Protein AF-A0A0E0F194-F1 (afdb_monomer_lite)

Structure (mmCIF, N/CA/C/O backbone):
data_AF-A0A0E0F194-F1
#
_entry.id   AF-A0A0E0F194-F1
#
loop_
_atom_site.group_PDB
_atom_site.id
_atom_site.type_symbol
_atom_site.label_atom_id
_atom_site.label_alt_id
_atom_site.label_comp_id
_atom_site.label_asym_id
_atom_site.label_entity_id
_atom_site.label_seq_id
_atom_site.pdbx_PDB_ins_code
_atom_site.Cartn_x
_atom_site.Cartn_y
_atom_site.Cartn_z
_atom_site.occupancy
_atom_site.B_iso_or_equiv
_atom_site.auth_seq_id
_atom_site.auth_comp_id
_atom_site.auth_asym_id
_atom_site.auth_atom_id
_atom_site.pdbx_PDB_model_num
ATOM 1 N N . MET A 1 1 ? -13.098 -18.589 45.499 1.00 61.53 1 MET A N 1
ATOM 2 C CA . MET A 1 1 ? -11.800 -19.058 44.956 1.00 61.53 1 MET A CA 1
ATOM 3 C C . MET A 1 1 ? -11.990 -19.836 43.653 1.00 61.53 1 MET A C 1
ATOM 5 O O . MET A 1 1 ? -11.411 -19.415 42.661 1.00 61.53 1 MET A O 1
ATOM 9 N N . ALA A 1 2 ? -12.834 -20.879 43.611 1.00 67.12 2 ALA A N 1
ATOM 10 C CA . ALA A 1 2 ? -13.135 -21.634 42.381 1.00 67.12 2 ALA A CA 1
ATOM 11 C C . ALA A 1 2 ? -13.738 -20.762 41.254 1.00 67.12 2 ALA A C 1
ATOM 13 O O . ALA A 1 2 ? -13.189 -20.731 40.157 1.00 67.12 2 ALA A O 1
ATOM 14 N N . ASP A 1 3 ? -14.750 -19.942 41.561 1.00 75.50 3 ASP A N 1
ATOM 15 C CA . ASP A 1 3 ? -15.405 -19.055 40.577 1.00 75.50 3 ASP A CA 1
ATOM 16 C C . ASP A 1 3 ? -14.456 -18.015 39.955 1.00 75.50 3 ASP A C 1
ATOM 18 O O . ASP A 1 3 ? -14.604 -17.611 38.804 1.00 75.50 3 ASP A O 1
ATOM 22 N N . GLN A 1 4 ? -13.435 -17.591 40.706 1.00 79.81 4 GLN A N 1
ATOM 23 C CA . GLN A 1 4 ? -12.452 -16.610 40.245 1.00 79.81 4 GLN A CA 1
ATOM 24 C C . GLN A 1 4 ? -11.414 -17.252 39.312 1.00 79.81 4 GLN A C 1
ATOM 26 O O . GLN A 1 4 ? -11.011 -16.641 38.323 1.00 79.81 4 GLN A O 1
ATOM 31 N N . GLN A 1 5 ? -11.016 -18.501 39.581 1.00 83.88 5 GLN A N 1
ATOM 32 C CA . GLN A 1 5 ? -10.182 -19.288 38.667 1.00 83.88 5 GLN A CA 1
ATOM 33 C C . GLN A 1 5 ? -10.928 -19.641 37.379 1.00 83.88 5 GLN A C 1
ATOM 35 O O . GLN A 1 5 ? -10.342 -19.577 36.297 1.00 83.88 5 GLN A O 1
ATOM 40 N N . GLU A 1 6 ? -12.219 -19.958 37.472 1.00 88.19 6 GLU A N 1
ATOM 41 C CA . GLU A 1 6 ? -13.048 -20.245 36.304 1.00 88.19 6 GLU A CA 1
ATOM 42 C C . GLU A 1 6 ? -13.244 -19.001 35.427 1.00 88.19 6 GLU A C 1
ATOM 44 O O . GLU A 1 6 ? -13.008 -19.060 34.217 1.00 88.19 6 GLU A O 1
ATOM 49 N N . ALA A 1 7 ? -13.546 -17.844 36.027 1.00 85.44 7 ALA A N 1
ATOM 50 C CA . ALA A 1 7 ? -13.644 -16.573 35.309 1.00 85.44 7 ALA A CA 1
ATOM 51 C C . ALA A 1 7 ? -12.332 -16.198 34.593 1.00 85.44 7 ALA A C 1
ATOM 53 O O . ALA A 1 7 ? -12.352 -15.792 33.428 1.00 85.44 7 ALA A O 1
ATOM 54 N N . LEU A 1 8 ? -11.179 -16.392 35.244 1.00 86.75 8 LEU A N 1
ATOM 55 C CA . LEU A 1 8 ? -9.863 -16.168 34.633 1.00 86.75 8 LEU A CA 1
ATOM 56 C C . LEU A 1 8 ? -9.595 -17.133 33.468 1.00 86.75 8 LEU A C 1
ATOM 58 O O . LEU A 1 8 ? -9.092 -16.719 32.421 1.00 86.75 8 LEU A O 1
ATOM 62 N N . ALA A 1 9 ? -9.966 -18.407 33.610 1.00 86.25 9 ALA A N 1
ATOM 63 C CA . ALA A 1 9 ? -9.820 -19.400 32.549 1.00 86.25 9 ALA A CA 1
ATOM 64 C C . ALA A 1 9 ? -10.726 -19.108 31.340 1.00 86.25 9 ALA A C 1
ATOM 66 O O . ALA A 1 9 ? -10.334 -19.352 30.196 1.00 86.25 9 ALA A O 1
ATOM 67 N N . VAL A 1 10 ? -11.933 -18.582 31.566 1.00 87.25 10 VAL A N 1
ATOM 68 C CA . VAL A 1 10 ? -12.836 -18.129 30.496 1.00 87.25 10 VAL A CA 1
ATOM 69 C C . VAL A 1 10 ? -12.264 -16.894 29.800 1.00 87.25 10 VAL A C 1
ATOM 71 O O . VAL A 1 10 ? -12.149 -16.888 28.575 1.00 87.25 10 VAL A O 1
ATOM 74 N N . ALA A 1 11 ? -11.823 -15.886 30.557 1.00 83.81 11 ALA A N 1
ATOM 75 C CA . ALA A 1 11 ? -11.225 -14.672 30.002 1.00 83.81 11 ALA A CA 1
ATOM 76 C C . ALA A 1 11 ? -9.993 -14.977 29.134 1.00 83.81 11 ALA A C 1
ATOM 78 O O . ALA A 1 11 ? -9.854 -14.429 28.036 1.00 83.81 11 ALA A O 1
ATOM 79 N N . ARG A 1 12 ? -9.139 -15.906 29.584 1.00 84.38 12 ARG A N 1
ATOM 80 C CA . ARG A 1 12 ? -7.973 -16.372 28.825 1.00 84.38 12 ARG A CA 1
ATOM 81 C C . ARG A 1 12 ? -8.373 -17.056 27.517 1.00 84.38 12 ARG A C 1
ATOM 83 O O . ARG A 1 12 ? -7.872 -16.671 26.464 1.00 84.38 12 ARG A O 1
ATOM 90 N N . ARG A 1 13 ? -9.334 -17.988 27.552 1.00 85.56 13 ARG A N 1
ATOM 91 C CA . ARG A 1 13 ? -9.851 -18.657 26.341 1.00 85.56 13 ARG A CA 1
ATOM 92 C C . ARG A 1 13 ? -10.439 -17.662 25.337 1.00 85.56 13 ARG A C 1
ATOM 94 O O . ARG A 1 13 ? -10.179 -17.762 24.140 1.00 85.56 13 ARG A O 1
ATOM 101 N N . MET A 1 14 ? -11.181 -16.662 25.813 1.00 83.75 14 MET A N 1
ATOM 102 C CA . MET A 1 14 ? -11.725 -15.603 24.955 1.00 83.75 14 MET A CA 1
ATOM 103 C C . MET A 1 14 ? -10.630 -14.708 24.358 1.00 83.75 14 MET A C 1
ATOM 105 O O . MET A 1 14 ? -10.751 -14.259 23.217 1.00 83.75 14 MET A O 1
ATOM 109 N N . ALA A 1 15 ? -9.563 -14.414 25.106 1.00 80.62 15 ALA A N 1
ATOM 110 C CA . ALA A 1 15 ? -8.413 -13.673 24.589 1.00 80.62 15 ALA A CA 1
ATOM 111 C C . ALA A 1 15 ? -7.685 -14.463 23.487 1.00 80.62 15 ALA A C 1
ATOM 113 O O . ALA A 1 15 ? -7.488 -13.934 22.395 1.00 80.62 15 ALA A O 1
ATOM 114 N N . GLU A 1 16 ? -7.395 -15.743 23.722 1.00 81.88 16 GLU A N 1
ATOM 115 C CA . GLU A 1 16 ? -6.753 -16.637 22.747 1.00 81.88 16 GLU A CA 1
ATOM 116 C C . GLU A 1 16 ? -7.591 -16.777 21.463 1.00 81.88 16 GLU A C 1
ATOM 118 O O . GLU A 1 16 ? -7.069 -16.680 20.348 1.00 81.88 16 GLU A O 1
ATOM 123 N N . GLN A 1 17 ? -8.915 -16.919 21.591 1.00 83.44 17 GLN A N 1
ATOM 124 C CA . GLN A 1 17 ? -9.819 -16.980 20.441 1.00 83.44 17 GLN A CA 1
ATOM 125 C C . GLN A 1 17 ? -9.819 -15.676 19.626 1.00 83.44 17 GLN A C 1
ATOM 127 O O . GLN A 1 17 ? -9.836 -15.725 18.392 1.00 83.44 17 GLN A O 1
ATOM 132 N N . ARG A 1 18 ? -9.761 -14.511 20.288 1.00 78.94 18 ARG A N 1
ATOM 133 C CA . ARG A 1 18 ? -9.656 -13.206 19.614 1.00 78.94 18 ARG A CA 1
ATOM 134 C C . ARG A 1 18 ? -8.349 -13.080 18.838 1.00 78.94 18 ARG A C 1
ATOM 136 O O . ARG A 1 18 ? -8.389 -12.720 17.662 1.00 78.94 18 ARG A O 1
ATOM 143 N N . VAL A 1 19 ? -7.217 -13.431 19.450 1.00 79.62 19 VAL A N 1
ATOM 144 C CA . VAL A 1 19 ? -5.900 -13.423 18.786 1.00 79.62 19 VAL A CA 1
ATOM 145 C C . VAL A 1 19 ? -5.915 -14.321 17.548 1.00 79.62 19 VAL A C 1
ATOM 147 O O . VAL A 1 19 ? -5.529 -13.889 16.462 1.00 79.62 19 VAL A O 1
ATOM 150 N N . ARG A 1 20 ? -6.458 -15.540 17.665 1.00 82.06 20 ARG A N 1
ATOM 151 C CA . ARG A 1 20 ? -6.560 -16.485 16.544 1.00 82.06 20 ARG A CA 1
ATOM 152 C C . ARG A 1 20 ? -7.398 -15.938 15.385 1.00 82.06 20 ARG A C 1
ATOM 154 O O . ARG A 1 20 ? -7.002 -16.072 14.227 1.00 82.06 20 ARG A O 1
ATOM 161 N N . LEU A 1 21 ? -8.532 -15.302 15.684 1.00 81.31 21 LEU A N 1
ATOM 162 C CA . LEU A 1 21 ? -9.389 -14.687 14.670 1.00 81.31 21 LEU A CA 1
ATOM 163 C C . LEU A 1 21 ? -8.694 -13.504 13.979 1.00 81.31 21 LEU A C 1
ATOM 165 O O . LEU A 1 21 ? -8.770 -13.379 12.755 1.00 81.31 21 LEU A O 1
ATOM 169 N N . HIS A 1 22 ? -8.000 -12.653 14.740 1.00 79.38 22 HIS A N 1
ATOM 170 C CA . HIS A 1 22 ? -7.220 -11.548 14.181 1.00 79.38 22 HIS A CA 1
ATOM 171 C C . HIS A 1 22 ? -6.116 -12.052 13.257 1.00 79.38 22 HIS A C 1
ATOM 173 O O . HIS A 1 22 ? -6.000 -11.561 12.137 1.00 79.38 22 HIS A O 1
ATOM 179 N N . LEU A 1 23 ? -5.369 -13.073 13.677 1.00 83.25 23 LEU A N 1
ATOM 180 C CA . LEU A 1 23 ? -4.328 -13.684 12.860 1.00 83.25 23 LEU A CA 1
ATOM 181 C C . LEU A 1 23 ? -4.891 -14.233 11.541 1.00 83.25 23 LEU A C 1
ATOM 183 O O . LEU A 1 23 ? -4.380 -13.907 10.470 1.00 83.25 23 LEU A O 1
ATOM 187 N N . GLN A 1 24 ? -5.986 -14.997 11.598 1.00 84.25 24 GLN A N 1
ATOM 188 C CA . GLN A 1 24 ? -6.631 -15.547 10.403 1.00 84.25 24 GLN A CA 1
ATOM 189 C C . GLN A 1 24 ? -7.058 -14.444 9.422 1.00 84.25 24 GLN A C 1
ATOM 191 O O . GLN A 1 24 ? -6.866 -14.577 8.211 1.00 84.25 24 GLN A O 1
ATOM 196 N N . ARG A 1 25 ? -7.617 -13.341 9.932 1.00 82.81 25 ARG A N 1
ATOM 197 C CA . ARG A 1 25 ? -8.032 -12.194 9.112 1.00 82.81 25 ARG A CA 1
ATOM 198 C C . ARG A 1 25 ? -6.839 -11.464 8.500 1.00 82.81 25 ARG A C 1
ATOM 200 O O . ARG A 1 25 ? -6.867 -11.193 7.301 1.00 82.81 25 ARG A O 1
ATOM 207 N N . SER A 1 26 ? -5.787 -11.207 9.278 1.00 83.56 26 SER A N 1
ATOM 208 C CA . SER A 1 26 ? -4.550 -10.576 8.798 1.00 83.56 26 SER A CA 1
ATOM 209 C C . SER A 1 26 ? -3.903 -11.395 7.682 1.00 83.56 26 SER A C 1
ATOM 211 O O . SER A 1 26 ? -3.639 -10.865 6.605 1.00 83.56 26 SER A O 1
ATOM 213 N N . MET A 1 27 ? -3.744 -12.706 7.886 1.00 85.56 27 MET A N 1
ATOM 214 C CA . MET A 1 27 ? -3.208 -13.612 6.866 1.00 85.56 27 MET A CA 1
ATOM 215 C C . MET A 1 27 ? -4.104 -13.668 5.623 1.00 85.56 27 MET A C 1
ATOM 217 O O . MET A 1 27 ? -3.610 -13.656 4.495 1.00 85.56 27 MET A O 1
ATOM 221 N N . GLY A 1 28 ? -5.427 -13.696 5.808 1.00 87.50 28 GLY A N 1
ATOM 222 C CA . GLY A 1 28 ? -6.390 -13.656 4.708 1.00 87.50 28 GLY A CA 1
ATOM 223 C C . GLY A 1 28 ? -6.273 -12.381 3.867 1.00 87.50 28 GLY A C 1
ATOM 224 O O . GLY A 1 28 ? -6.270 -12.458 2.638 1.00 87.50 28 GLY A O 1
ATOM 225 N N . LEU A 1 29 ? -6.126 -11.221 4.513 1.00 88.25 29 LEU A N 1
ATOM 226 C CA . LEU A 1 29 ? -5.894 -9.939 3.845 1.00 88.25 29 LEU A CA 1
ATOM 227 C C . LEU A 1 29 ? -4.570 -9.945 3.072 1.00 88.25 29 LEU A C 1
ATOM 229 O O . LEU A 1 29 ? -4.557 -9.607 1.888 1.00 88.25 29 LEU A O 1
ATOM 233 N N . MET A 1 30 ? -3.480 -10.373 3.711 1.00 89.06 30 MET A N 1
ATOM 234 C CA . MET A 1 30 ? -2.157 -10.473 3.085 1.00 89.06 30 MET A CA 1
ATOM 235 C C . MET A 1 30 ? -2.192 -11.374 1.843 1.00 89.06 30 MET A C 1
ATOM 237 O O . MET A 1 30 ? -1.722 -10.979 0.778 1.00 89.06 30 MET A O 1
ATOM 241 N N . LYS A 1 31 ? -2.849 -12.539 1.927 1.00 87.94 31 LYS A N 1
ATOM 242 C CA . LYS A 1 31 ? -3.010 -13.462 0.793 1.00 87.94 31 LYS A CA 1
ATOM 243 C C . LYS A 1 31 ? -3.812 -12.848 -0.356 1.00 87.94 31 LYS A C 1
ATOM 245 O O . LYS A 1 31 ? -3.413 -12.981 -1.510 1.00 87.94 31 LYS A O 1
ATOM 250 N N . LYS A 1 32 ? -4.925 -12.162 -0.066 1.00 90.25 32 LYS A N 1
ATOM 251 C CA . LYS A 1 32 ? -5.726 -11.464 -1.091 1.00 90.25 32 LYS A CA 1
ATOM 252 C C . LYS A 1 32 ? -4.912 -10.377 -1.793 1.00 90.25 32 LYS A C 1
ATOM 254 O O . LYS A 1 32 ? -4.957 -10.273 -3.015 1.00 90.25 32 LYS A O 1
ATOM 259 N N . ARG A 1 33 ? -4.139 -9.600 -1.030 1.00 90.75 33 ARG A N 1
ATOM 260 C CA . ARG A 1 33 ? -3.251 -8.563 -1.572 1.00 90.75 33 ARG A CA 1
ATOM 261 C C . ARG A 1 33 ? -2.123 -9.147 -2.420 1.00 90.75 33 ARG A C 1
ATOM 263 O O . ARG A 1 33 ? -1.809 -8.578 -3.460 1.00 90.75 33 ARG A O 1
ATOM 270 N N . GLN A 1 34 ? -1.561 -10.293 -2.038 1.00 88.06 34 GLN A N 1
ATOM 271 C CA . GLN A 1 34 ? -0.583 -10.991 -2.876 1.00 88.06 34 GLN A CA 1
ATOM 272 C C . GLN A 1 34 ? -1.215 -11.504 -4.177 1.00 88.06 34 GLN A C 1
ATOM 274 O O . GLN A 1 34 ? -0.640 -11.317 -5.245 1.00 88.06 34 GLN A O 1
ATOM 279 N N . GLY A 1 35 ? -2.423 -12.076 -4.112 1.00 86.94 35 GLY A N 1
ATOM 280 C CA . GLY A 1 35 ? -3.187 -12.472 -5.302 1.00 86.94 35 GLY A CA 1
ATOM 281 C C . GLY A 1 35 ? -3.413 -11.302 -6.262 1.00 86.94 35 GLY A C 1
ATOM 282 O O . GLY A 1 35 ? -3.113 -11.411 -7.445 1.00 86.94 35 GLY A O 1
ATOM 283 N N . ARG A 1 36 ? -3.798 -10.133 -5.731 1.00 89.94 36 ARG A N 1
ATOM 284 C CA . ARG A 1 36 ? -3.931 -8.904 -6.524 1.00 89.94 36 ARG A CA 1
ATOM 285 C C . ARG A 1 36 ? -2.639 -8.534 -7.257 1.00 89.94 36 ARG A C 1
ATOM 287 O O . ARG A 1 36 ? -2.722 -8.081 -8.392 1.00 89.94 36 ARG A O 1
ATOM 294 N N . MET A 1 37 ? -1.466 -8.718 -6.644 1.00 89.81 37 MET A N 1
ATOM 295 C CA . MET A 1 37 ? -0.189 -8.433 -7.315 1.00 89.81 37 MET A CA 1
ATOM 296 C C . MET A 1 37 ? 0.066 -9.352 -8.499 1.00 89.81 37 MET A C 1
ATOM 298 O O . MET A 1 37 ? 0.560 -8.886 -9.522 1.00 89.81 37 MET A O 1
ATOM 302 N N . LEU A 1 38 ? -0.304 -10.625 -8.380 1.00 87.44 38 LEU A N 1
ATOM 303 C CA . LEU A 1 38 ? -0.226 -11.572 -9.488 1.00 87.44 38 LEU A CA 1
ATOM 304 C C . LEU A 1 38 ? -1.196 -11.190 -10.615 1.00 87.44 38 LEU A C 1
ATOM 306 O O . LEU A 1 38 ? -0.819 -11.273 -11.779 1.00 87.44 38 LEU A O 1
ATOM 310 N N . ASP A 1 39 ? -2.390 -10.690 -10.282 1.00 88.75 39 ASP A N 1
ATOM 311 C CA . ASP A 1 39 ? -3.393 -10.274 -11.273 1.00 88.75 39 ASP A CA 1
ATOM 312 C C . ASP A 1 39 ? -2.980 -9.034 -12.085 1.00 88.75 39 ASP A C 1
ATOM 314 O O . ASP A 1 39 ? -3.375 -8.891 -13.243 1.00 88.75 39 ASP A O 1
ATOM 318 N N . ILE A 1 40 ? -2.240 -8.102 -11.473 1.00 87.88 40 ILE A N 1
ATOM 319 C CA . ILE A 1 40 ? -1.880 -6.817 -12.101 1.00 87.88 40 ILE A CA 1
ATOM 320 C C . ILE A 1 40 ? -0.456 -6.778 -12.654 1.00 87.88 40 ILE A C 1
ATOM 322 O O . ILE A 1 40 ? -0.130 -5.862 -13.413 1.00 87.88 40 ILE A O 1
ATOM 326 N N . CYS A 1 41 ? 0.416 -7.704 -12.245 1.00 87.06 41 CYS A N 1
ATOM 327 C CA . CYS A 1 41 ? 1.789 -7.714 -12.729 1.00 87.06 41 CYS A CA 1
ATOM 328 C C . CYS A 1 41 ? 1.817 -8.002 -14.235 1.00 87.06 41 CYS A C 1
ATOM 330 O O . CYS A 1 41 ? 1.046 -8.798 -14.767 1.00 87.06 41 CYS A O 1
ATOM 332 N N . SER A 1 42 ? 2.720 -7.323 -14.939 1.00 83.12 42 SER A N 1
ATOM 333 C CA . SER A 1 42 ? 2.940 -7.575 -16.370 1.00 83.12 42 SER A CA 1
ATOM 334 C C . SER A 1 42 ? 3.983 -8.663 -16.615 1.00 83.12 42 SER A C 1
ATOM 336 O O . SER A 1 42 ? 4.049 -9.219 -17.708 1.00 83.12 42 SER A O 1
ATOM 338 N N . THR A 1 43 ? 4.815 -8.939 -15.611 1.00 87.06 43 THR A N 1
ATOM 339 C CA . THR A 1 43 ? 5.877 -9.935 -15.664 1.00 87.06 43 THR A CA 1
ATOM 340 C C . THR A 1 43 ? 6.245 -10.402 -14.259 1.00 87.06 43 THR A C 1
ATOM 342 O O . THR A 1 43 ? 5.913 -9.758 -13.255 1.00 87.06 43 THR A O 1
ATOM 345 N N . THR A 1 44 ? 6.997 -11.494 -14.213 1.00 87.44 44 THR A N 1
ATOM 346 C CA . THR A 1 44 ? 7.617 -12.045 -13.012 1.00 87.44 44 THR A CA 1
ATOM 347 C C . THR A 1 44 ? 9.109 -12.250 -13.246 1.00 87.44 44 THR A C 1
ATOM 349 O O . THR A 1 44 ? 9.511 -12.593 -14.356 1.00 87.44 44 THR A O 1
ATOM 352 N N . VAL A 1 45 ? 9.922 -12.123 -12.201 1.00 85.00 45 VAL A N 1
ATOM 353 C CA . VAL A 1 45 ? 11.342 -12.512 -12.214 1.00 85.00 45 VAL A CA 1
ATOM 354 C C . VAL A 1 45 ? 11.558 -13.505 -11.081 1.00 85.00 45 VAL A C 1
ATOM 356 O O . VAL A 1 45 ? 11.146 -13.236 -9.955 1.00 85.00 45 VAL A O 1
ATOM 359 N N . ASP A 1 46 ? 12.122 -14.674 -11.388 1.00 81.00 46 ASP A N 1
ATOM 360 C CA . ASP A 1 46 ? 12.249 -15.810 -10.458 1.00 81.00 46 ASP A CA 1
ATOM 361 C C . ASP A 1 46 ? 10.931 -16.166 -9.741 1.00 81.00 46 ASP A C 1
ATOM 363 O O . ASP A 1 46 ? 10.902 -16.471 -8.551 1.00 81.00 46 ASP A O 1
ATOM 367 N N . GLY A 1 47 ? 9.803 -16.063 -10.452 1.00 81.31 47 GLY A N 1
ATOM 368 C CA . GLY A 1 47 ? 8.468 -16.311 -9.897 1.00 81.31 47 GLY A CA 1
ATOM 369 C C . GLY A 1 47 ? 7.907 -15.194 -9.005 1.00 81.31 47 GLY A C 1
ATOM 370 O O . GLY A 1 47 ? 6.750 -15.283 -8.597 1.00 81.31 47 GLY A O 1
ATOM 371 N N . MET A 1 48 ? 8.659 -14.121 -8.736 1.00 87.56 48 MET A N 1
ATOM 372 C CA . MET A 1 48 ? 8.153 -12.953 -8.007 1.00 87.56 48 MET A CA 1
ATOM 373 C C . MET A 1 48 ? 7.498 -11.949 -8.963 1.00 87.56 48 MET A C 1
ATOM 375 O O . MET A 1 48 ? 8.114 -11.583 -9.970 1.00 87.56 48 MET A O 1
ATOM 379 N N . PRO A 1 49 ? 6.287 -11.447 -8.662 1.00 92.44 49 PRO A N 1
ATOM 380 C CA . PRO A 1 49 ? 5.650 -10.404 -9.456 1.00 92.44 49 PRO A CA 1
ATOM 381 C C . PRO A 1 49 ? 6.439 -9.095 -9.400 1.00 92.44 49 PRO A C 1
ATOM 383 O O . PRO A 1 49 ? 6.921 -8.679 -8.345 1.00 92.44 49 PRO A O 1
ATOM 386 N N . VAL A 1 50 ? 6.518 -8.414 -10.542 1.00 93.81 50 VAL A N 1
ATOM 387 C CA . VAL A 1 50 ? 7.039 -7.046 -10.634 1.00 93.81 50 VAL A CA 1
ATOM 388 C C . VAL A 1 50 ? 5.871 -6.058 -10.603 1.00 93.81 50 VAL A C 1
ATOM 390 O O . VAL A 1 50 ? 4.853 -6.287 -11.262 1.00 93.81 50 VAL A O 1
ATOM 393 N N . THR A 1 51 ? 5.997 -4.950 -9.862 1.00 95.56 51 THR A N 1
ATOM 394 C CA . THR A 1 51 ? 4.955 -3.911 -9.839 1.00 95.56 51 THR A CA 1
ATOM 395 C C . THR A 1 51 ? 4.665 -3.346 -11.239 1.00 95.56 51 THR A C 1
ATOM 397 O O . THR A 1 51 ? 5.520 -3.388 -12.126 1.00 95.56 51 THR A O 1
ATOM 400 N N . PRO A 1 52 ? 3.461 -2.803 -11.488 1.00 92.69 52 PRO A N 1
ATOM 401 C CA . PRO A 1 52 ? 3.184 -2.084 -12.725 1.00 92.69 52 PRO A CA 1
ATOM 402 C C . PRO A 1 52 ? 4.118 -0.873 -12.929 1.00 92.69 52 PRO A C 1
ATOM 404 O O . PRO A 1 52 ? 4.482 -0.201 -11.959 1.00 92.69 52 PRO A O 1
ATOM 407 N N . PRO A 1 53 ? 4.489 -0.550 -14.181 1.00 90.19 53 PRO A N 1
ATOM 408 C CA . PRO A 1 53 ? 5.278 0.637 -14.489 1.00 90.19 53 PRO A CA 1
ATOM 409 C C . PRO A 1 53 ? 4.461 1.929 -14.342 1.00 90.19 53 PRO A C 1
ATOM 411 O O . PRO A 1 53 ? 3.256 1.949 -14.575 1.00 90.19 53 PRO A O 1
ATOM 414 N N . ASP A 1 54 ? 5.144 3.035 -14.048 1.00 87.81 54 ASP A N 1
ATOM 415 C CA . ASP A 1 54 ? 4.588 4.389 -14.167 1.00 87.81 54 ASP A CA 1
ATOM 416 C C . ASP A 1 54 ? 4.546 4.813 -15.646 1.00 87.81 54 ASP A C 1
ATOM 418 O O . ASP A 1 54 ? 5.578 5.034 -16.292 1.00 87.81 54 ASP A O 1
ATOM 422 N N . LEU A 1 55 ? 3.337 4.893 -16.200 1.00 83.06 55 LEU A N 1
ATOM 423 C CA . LEU A 1 55 ? 3.074 5.165 -17.609 1.00 83.06 55 LEU A CA 1
ATOM 424 C C . LEU A 1 55 ? 3.144 6.669 -17.893 1.00 83.06 55 LEU A C 1
ATOM 426 O O . LEU A 1 55 ? 2.128 7.340 -18.047 1.00 83.06 55 LEU A O 1
ATOM 430 N N . LYS A 1 56 ? 4.357 7.209 -18.028 1.00 72.75 56 LYS A N 1
ATOM 431 C CA . LYS A 1 56 ? 4.603 8.608 -18.436 1.00 72.75 56 LYS A CA 1
ATOM 432 C C . LYS A 1 56 ? 4.324 8.851 -19.931 1.00 72.75 56 LYS A C 1
ATOM 434 O O . LYS A 1 56 ? 5.167 9.371 -20.660 1.00 72.75 56 LYS A O 1
ATOM 439 N N . LEU A 1 57 ? 3.170 8.412 -20.426 1.00 58.50 57 LEU A N 1
ATOM 440 C CA . LEU A 1 57 ? 2.806 8.495 -21.839 1.00 58.50 57 LEU A CA 1
ATOM 441 C C . LEU A 1 57 ? 2.629 9.964 -22.257 1.00 58.50 57 LEU A C 1
ATOM 443 O O . LEU A 1 57 ? 1.631 10.587 -21.914 1.00 58.50 57 LEU A O 1
ATOM 447 N N . ALA A 1 58 ? 3.593 10.488 -23.023 1.00 54.44 58 ALA A N 1
ATOM 448 C CA . ALA A 1 58 ? 3.545 11.791 -23.699 1.00 54.44 58 ALA A CA 1
ATOM 449 C C . ALA A 1 58 ? 3.129 12.976 -22.802 1.00 54.44 58 ALA A C 1
ATOM 451 O O . ALA A 1 58 ? 2.337 13.823 -23.211 1.00 54.44 58 ALA A O 1
ATOM 452 N N . ILE A 1 59 ? 3.656 13.024 -21.578 1.00 63.03 59 ILE A N 1
ATOM 453 C CA . ILE A 1 59 ? 3.496 14.183 -20.697 1.00 63.03 59 ILE A CA 1
ATOM 454 C C . ILE A 1 59 ? 4.563 15.214 -21.092 1.00 63.03 59 ILE A C 1
ATOM 456 O O . ILE A 1 59 ? 5.740 14.841 -21.156 1.00 63.03 59 ILE A O 1
ATOM 460 N N . PRO A 1 60 ? 4.191 16.472 -21.393 1.00 60.16 60 PRO A N 1
ATOM 461 C CA . PRO A 1 60 ? 5.156 17.532 -21.666 1.00 60.16 60 PRO A CA 1
ATOM 462 C C . PRO A 1 60 ? 6.178 17.681 -20.530 1.00 60.16 60 PRO A C 1
ATOM 464 O O . PRO A 1 60 ? 5.860 17.482 -19.357 1.00 60.16 60 PRO A O 1
ATOM 467 N N . ALA A 1 61 ? 7.420 18.035 -20.869 1.00 58.09 61 ALA A N 1
ATOM 468 C CA . ALA A 1 61 ? 8.454 18.280 -19.868 1.00 58.09 61 ALA A CA 1
ATOM 469 C C . ALA A 1 61 ? 8.015 19.405 -18.911 1.00 58.09 61 ALA A C 1
ATOM 471 O O . ALA A 1 61 ? 7.630 20.480 -19.360 1.00 58.09 61 ALA A O 1
ATOM 472 N N . GLY A 1 62 ? 8.075 19.153 -17.600 1.00 59.56 62 GLY A N 1
ATOM 473 C CA . GLY A 1 62 ? 7.635 20.098 -16.565 1.00 59.56 62 GLY A CA 1
ATOM 474 C C . GLY A 1 62 ? 6.195 19.900 -16.081 1.00 59.56 62 GLY A C 1
ATOM 475 O O . GLY A 1 62 ? 5.802 20.527 -15.101 1.00 59.56 62 GLY A O 1
ATOM 476 N N . GLU A 1 63 ? 5.427 18.998 -16.696 1.00 71.75 63 GLU A N 1
ATOM 477 C CA . GLU A 1 63 ? 4.110 18.602 -16.200 1.00 71.75 63 GLU A CA 1
ATOM 478 C C . GLU A 1 63 ? 4.169 17.247 -15.491 1.00 71.75 63 GLU A C 1
ATOM 480 O O . GLU A 1 63 ? 4.867 16.321 -15.904 1.00 71.75 63 GLU A O 1
ATOM 485 N N . PHE A 1 64 ? 3.384 17.101 -14.425 1.00 67.56 64 PHE A N 1
ATOM 486 C CA . PHE A 1 64 ? 3.248 15.823 -13.728 1.00 67.56 64 PHE A CA 1
ATOM 487 C C . PHE A 1 64 ? 2.229 14.895 -14.412 1.00 67.56 64 PHE A C 1
ATOM 489 O O . PHE A 1 64 ? 2.189 13.704 -14.123 1.00 67.56 64 PHE A O 1
ATOM 496 N N . GLY A 1 65 ? 1.406 15.386 -15.345 1.00 76.69 65 GLY A N 1
ATOM 497 C CA . GLY A 1 65 ? 0.264 14.629 -15.865 1.00 76.69 65 GLY A CA 1
ATOM 498 C C . GLY A 1 65 ? -0.729 14.236 -14.760 1.00 76.69 65 GLY A C 1
ATOM 499 O O . GLY A 1 65 ? -0.535 14.524 -13.578 1.00 76.69 65 GLY A O 1
ATOM 500 N N . ARG A 1 66 ? -1.834 13.587 -15.132 1.00 85.31 66 ARG A N 1
ATOM 501 C CA . ARG A 1 66 ? -2.830 13.143 -14.147 1.00 85.31 66 ARG A CA 1
ATOM 502 C C . ARG A 1 66 ? -2.449 11.769 -13.587 1.00 85.31 66 ARG A C 1
ATOM 504 O O . ARG A 1 66 ? -2.085 10.899 -14.384 1.00 85.31 66 ARG A O 1
ATOM 511 N N . PRO A 1 67 ? -2.550 11.529 -12.266 1.00 88.69 67 PRO A N 1
ATOM 512 C CA . PRO A 1 67 ? -2.163 10.246 -11.675 1.00 88.69 67 PRO A CA 1
ATOM 513 C C . PRO A 1 67 ? -2.888 9.051 -12.295 1.00 88.69 67 PRO A C 1
ATOM 515 O O . PRO A 1 67 ? -2.255 8.037 -12.574 1.00 88.69 67 PRO A O 1
ATOM 518 N N . GLU A 1 68 ? -4.181 9.181 -12.605 1.00 89.62 68 GLU A N 1
ATOM 519 C CA . GLU A 1 68 ? -4.972 8.101 -13.209 1.00 89.62 68 GLU A CA 1
ATOM 520 C C . GLU A 1 68 ? -4.602 7.760 -14.660 1.00 89.62 68 GLU A C 1
ATOM 522 O O . GLU A 1 68 ? -4.974 6.696 -15.150 1.00 89.62 68 GLU A O 1
ATOM 527 N N . ASP A 1 69 ? -3.880 8.642 -15.358 1.00 85.69 69 ASP A N 1
ATOM 528 C CA . ASP A 1 69 ? -3.391 8.362 -16.713 1.00 85.69 69 ASP A CA 1
ATOM 529 C C . ASP A 1 69 ? -2.068 7.568 -16.686 1.00 85.69 69 ASP A C 1
ATOM 531 O O . ASP A 1 69 ? -1.664 6.991 -17.697 1.00 85.69 69 ASP A O 1
ATOM 535 N N . ARG A 1 70 ? -1.392 7.550 -15.531 1.00 86.56 70 ARG A N 1
ATOM 536 C CA . ARG A 1 70 ? -0.024 7.048 -15.352 1.00 86.56 70 ARG A CA 1
ATOM 537 C C . ARG A 1 70 ? 0.063 5.807 -14.471 1.00 86.56 70 ARG A C 1
ATOM 539 O O . ARG A 1 70 ? 0.980 5.004 -14.618 1.00 86.56 70 ARG A O 1
ATOM 546 N N . GLN A 1 71 ? -0.840 5.701 -13.504 1.00 90.06 71 GLN A N 1
ATOM 547 C CA . GLN A 1 71 ? -0.734 4.793 -12.370 1.00 90.06 71 GLN A CA 1
ATOM 548 C C . GLN A 1 71 ? -2.072 4.109 -12.130 1.00 90.06 71 GLN A C 1
ATOM 550 O O . GLN A 1 71 ? -3.140 4.666 -12.390 1.00 90.06 71 GLN A O 1
ATOM 555 N N . THR A 1 72 ? -2.003 2.907 -11.576 1.00 91.69 72 THR A N 1
ATOM 556 C CA . THR A 1 72 ? -3.173 2.169 -11.110 1.00 91.69 72 THR A CA 1
ATOM 557 C C . THR A 1 72 ? -3.191 2.100 -9.586 1.00 91.69 72 THR A C 1
ATOM 559 O O . THR A 1 72 ? -2.177 2.310 -8.912 1.00 91.69 72 THR A O 1
ATOM 562 N N . PHE A 1 73 ? -4.378 1.858 -9.034 1.00 94.94 73 PHE A N 1
ATOM 563 C CA . PHE A 1 73 ? -4.638 1.874 -7.599 1.00 94.94 73 PHE A CA 1
ATOM 564 C C . PHE A 1 73 ? -5.575 0.727 -7.232 1.00 94.94 73 PHE A C 1
ATOM 566 O O . PHE A 1 73 ? -6.417 0.326 -8.038 1.00 94.94 73 PHE A O 1
ATOM 573 N N . HIS A 1 74 ? -5.481 0.261 -5.990 1.00 94.88 74 HIS A N 1
ATOM 574 C CA . HIS A 1 74 ? -6.486 -0.613 -5.393 1.00 94.88 74 HIS A CA 1
ATOM 575 C C . HIS A 1 74 ? -6.918 -0.090 -4.028 1.00 94.88 74 HIS A C 1
ATOM 577 O O . HIS A 1 74 ? -6.199 0.661 -3.364 1.00 94.88 74 HIS A O 1
ATOM 583 N N . ILE A 1 75 ? -8.116 -0.502 -3.624 1.00 95.62 75 ILE A N 1
ATOM 584 C CA . ILE A 1 75 ? -8.707 -0.142 -2.342 1.00 95.62 75 ILE A CA 1
ATOM 585 C C . ILE A 1 75 ? -8.672 -1.364 -1.428 1.00 95.62 75 ILE A C 1
ATOM 587 O O . ILE A 1 75 ? -8.995 -2.473 -1.851 1.00 95.62 75 ILE A O 1
ATOM 591 N N . VAL A 1 76 ? -8.288 -1.146 -0.175 1.00 94.62 76 VAL A N 1
ATOM 592 C CA . VAL A 1 76 ? -8.469 -2.101 0.918 1.00 94.62 76 VAL A CA 1
ATOM 593 C C . VAL A 1 76 ? -9.514 -1.546 1.865 1.00 94.62 76 VAL A C 1
ATOM 595 O O . VAL A 1 76 ? -9.374 -0.429 2.354 1.00 94.62 76 VAL A O 1
ATOM 598 N N . GLU A 1 77 ? -10.553 -2.328 2.123 1.00 92.12 77 GLU A N 1
ATOM 599 C CA . GLU A 1 77 ? -11.621 -1.967 3.050 1.00 92.12 77 GLU A CA 1
ATOM 600 C C . GLU A 1 77 ? -11.364 -2.632 4.400 1.00 92.12 77 GLU A C 1
ATOM 602 O O . GLU A 1 77 ? -11.142 -3.842 4.482 1.00 92.12 77 GLU A O 1
ATOM 607 N N . LEU A 1 78 ? -11.359 -1.823 5.455 1.00 89.69 78 LEU A N 1
ATOM 608 C CA . LEU A 1 78 ? -11.292 -2.274 6.833 1.00 89.69 78 LEU A CA 1
ATOM 609 C C . LEU A 1 78 ? -12.682 -2.172 7.450 1.00 89.69 78 LEU A C 1
ATOM 611 O O . LEU A 1 78 ? -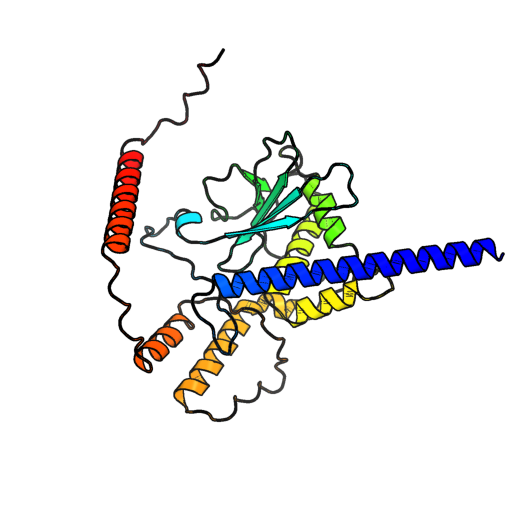13.273 -1.093 7.493 1.00 89.69 78 LEU A O 1
ATOM 615 N N . GLU A 1 79 ? -13.158 -3.299 7.961 1.00 86.38 79 GLU A N 1
ATOM 616 C CA . GLU A 1 79 ? -14.375 -3.409 8.755 1.00 86.38 79 GLU A CA 1
ATOM 617 C C . GLU A 1 79 ? -14.017 -3.825 10.183 1.00 86.38 79 GLU A C 1
ATOM 619 O O . GLU A 1 79 ? -13.096 -4.624 10.401 1.00 86.38 79 GLU A O 1
ATOM 624 N N . ASN A 1 80 ? -14.766 -3.322 11.162 1.00 82.06 80 ASN A N 1
ATOM 625 C CA . ASN A 1 80 ? -14.737 -3.862 12.513 1.00 82.06 80 ASN A CA 1
ATOM 626 C C . ASN A 1 80 ? -16.089 -4.508 12.844 1.00 82.06 80 ASN A C 1
ATOM 628 O O . ASN A 1 80 ? -17.039 -3.803 13.170 1.00 82.06 80 ASN A O 1
ATOM 632 N N . PRO A 1 81 ? -16.188 -5.848 12.831 1.00 75.19 81 PRO A N 1
ATOM 633 C CA . PRO A 1 81 ? -17.449 -6.538 13.106 1.00 75.19 81 PRO A CA 1
ATOM 634 C C . PRO A 1 81 ? -17.981 -6.367 14.533 1.00 75.19 81 PRO A C 1
ATOM 636 O O . PRO A 1 81 ? -19.121 -6.726 14.798 1.00 75.19 81 PRO A O 1
ATOM 639 N N . GLN A 1 82 ? -17.153 -5.891 15.467 1.00 75.00 82 GLN A N 1
ATOM 640 C CA . GLN A 1 82 ? -17.562 -5.634 16.853 1.00 75.00 82 GLN A CA 1
ATOM 641 C C . GLN A 1 82 ? -18.102 -4.217 17.051 1.00 75.00 82 GLN A C 1
ATOM 643 O O . GLN A 1 82 ? -18.602 -3.895 18.125 1.00 75.00 82 GLN A O 1
ATOM 648 N N . ASP A 1 83 ? -17.969 -3.364 16.041 1.00 74.69 83 ASP A N 1
ATOM 649 C CA . ASP A 1 83 ? -18.432 -1.995 16.102 1.00 74.69 83 ASP A CA 1
ATOM 650 C C . ASP A 1 83 ? -19.889 -1.906 15.609 1.00 74.69 83 ASP A C 1
ATOM 652 O O . ASP A 1 83 ? -20.154 -2.150 14.427 1.00 74.69 83 ASP A O 1
ATOM 656 N N . PRO A 1 84 ? -20.838 -1.524 16.483 1.00 68.75 84 PRO A N 1
ATOM 657 C CA . PRO A 1 84 ? -22.258 -1.467 16.148 1.00 68.75 84 PRO A CA 1
ATOM 658 C C . PRO A 1 84 ? -22.590 -0.375 15.123 1.00 68.75 84 PRO A C 1
ATOM 660 O O . PRO A 1 84 ? -23.665 -0.407 14.534 1.00 68.75 84 PRO A O 1
ATOM 663 N N . THR A 1 85 ? -21.682 0.581 14.891 1.00 72.50 85 THR A N 1
ATOM 664 C CA . THR A 1 85 ? -21.859 1.624 13.868 1.00 72.50 85 THR A CA 1
ATOM 665 C C . THR A 1 85 ? -21.480 1.156 12.460 1.00 72.50 85 THR A C 1
ATOM 667 O O . THR A 1 85 ? -21.800 1.855 11.502 1.00 72.50 85 THR A O 1
ATOM 670 N N . SER A 1 86 ? -20.830 -0.015 12.337 1.00 65.94 86 SER A N 1
ATOM 671 C CA . SER A 1 86 ? -20.448 -0.700 11.089 1.00 65.94 86 SER A CA 1
ATOM 672 C C . SER A 1 86 ? -19.975 0.240 9.969 1.00 65.94 86 SER A C 1
ATOM 674 O O . SER A 1 86 ? -20.404 0.150 8.819 1.00 65.94 86 SER A O 1
ATOM 676 N N . MET A 1 87 ? -19.094 1.182 10.312 1.00 77.25 87 MET A N 1
ATOM 677 C CA . MET A 1 87 ? -18.461 2.045 9.318 1.00 77.25 87 MET A CA 1
ATOM 678 C C . MET A 1 87 ? -17.323 1.289 8.630 1.00 77.25 87 MET A C 1
ATOM 680 O O . MET A 1 87 ? -16.628 0.481 9.242 1.00 77.25 87 MET A O 1
ATOM 684 N N . TYR A 1 88 ? -17.095 1.567 7.351 1.00 88.00 88 TYR A N 1
ATOM 685 C CA . TYR A 1 88 ? -15.924 1.047 6.648 1.00 88.00 88 TYR A CA 1
ATOM 686 C C . TYR A 1 88 ? -14.849 2.124 6.591 1.00 88.00 88 TYR A C 1
ATOM 688 O O . TYR A 1 88 ? -15.142 3.294 6.349 1.00 88.00 88 TYR A O 1
ATOM 696 N N . VAL A 1 89 ? -13.586 1.739 6.749 1.00 92.19 89 VAL A N 1
ATOM 697 C CA . VAL A 1 89 ? -12.456 2.602 6.388 1.00 92.19 89 VAL A CA 1
ATOM 698 C C . VAL A 1 89 ? -11.848 2.066 5.104 1.00 92.19 89 VAL A C 1
ATOM 700 O O . VAL A 1 89 ? -11.349 0.946 5.066 1.00 92.19 89 VAL A O 1
ATOM 703 N N . GLN A 1 90 ? -11.865 2.869 4.047 1.00 94.88 90 GLN A N 1
ATOM 704 C CA . GLN A 1 90 ? -11.199 2.531 2.797 1.00 94.88 90 GLN A CA 1
ATOM 705 C C . GLN A 1 90 ? -9.796 3.119 2.762 1.00 94.88 90 GLN A C 1
ATOM 707 O O . GLN A 1 90 ? -9.598 4.295 3.051 1.00 94.88 90 GLN A O 1
ATOM 712 N N . LEU A 1 91 ? -8.830 2.309 2.352 1.00 96.25 91 LEU A N 1
ATOM 713 C CA . LEU A 1 91 ? -7.429 2.671 2.193 1.00 96.25 91 LEU A CA 1
ATOM 714 C C . LEU A 1 91 ? -7.049 2.547 0.718 1.00 96.25 91 LEU A C 1
ATOM 716 O O . LEU A 1 91 ? -7.256 1.496 0.117 1.00 96.25 91 LEU A O 1
ATOM 720 N N . LEU A 1 92 ? -6.480 3.597 0.138 1.00 96.75 92 LEU A N 1
ATOM 721 C CA . LEU A 1 92 ? -6.017 3.635 -1.243 1.00 96.75 92 LEU A CA 1
ATOM 722 C C . LEU A 1 92 ? -4.522 3.337 -1.301 1.00 96.75 92 LEU A C 1
ATOM 724 O O . LEU A 1 92 ? -3.708 4.044 -0.697 1.00 96.75 92 LEU A O 1
ATOM 728 N N . PHE A 1 93 ? -4.170 2.322 -2.081 1.00 96.38 93 PHE A N 1
ATOM 729 C CA . PHE A 1 93 ? -2.794 1.934 -2.349 1.00 96.38 93 PHE A CA 1
ATOM 730 C C . PHE A 1 93 ? -2.468 2.152 -3.819 1.00 96.38 93 PHE A C 1
ATOM 732 O O . PHE A 1 93 ? -3.218 1.732 -4.703 1.00 96.38 93 PHE A O 1
ATOM 739 N N . ARG A 1 94 ? -1.330 2.791 -4.078 1.00 94.88 94 ARG A N 1
ATOM 740 C CA . ARG A 1 94 ? -0.787 2.942 -5.426 1.00 94.88 94 ARG A CA 1
ATOM 741 C C . ARG A 1 94 ? -0.091 1.654 -5.842 1.00 94.88 94 ARG A C 1
ATOM 743 O O . ARG A 1 94 ? 0.763 1.158 -5.123 1.00 94.88 94 ARG A O 1
ATOM 750 N N . GLU A 1 95 ? -0.425 1.096 -6.998 1.00 94.88 95 GLU A N 1
ATOM 751 C CA . GLU A 1 95 ? 0.076 -0.227 -7.394 1.00 94.88 95 GLU A CA 1
ATOM 752 C C . GLU A 1 95 ? 1.522 -0.199 -7.918 1.00 94.88 95 GLU A C 1
ATOM 754 O O . GLU A 1 95 ? 2.224 -1.200 -7.808 1.00 94.88 95 GLU A O 1
ATOM 759 N N . THR A 1 96 ? 2.010 0.943 -8.417 1.00 92.50 96 THR A N 1
ATOM 760 C CA . THR A 1 96 ? 3.373 1.071 -8.975 1.00 92.50 96 THR A CA 1
ATOM 761 C C . THR A 1 96 ? 4.480 0.881 -7.934 1.00 92.50 96 THR A C 1
ATOM 763 O O . THR A 1 96 ? 5.590 0.467 -8.265 1.00 92.50 96 THR A O 1
ATOM 766 N N . ASP A 1 97 ? 4.194 1.194 -6.672 1.00 92.06 97 ASP A N 1
ATOM 767 C CA . ASP A 1 97 ? 5.148 1.138 -5.561 1.00 92.06 97 ASP A CA 1
ATOM 768 C C . ASP A 1 97 ? 4.527 0.694 -4.226 1.00 92.06 97 ASP A C 1
ATOM 770 O O . ASP A 1 97 ? 5.200 0.674 -3.198 1.00 92.06 97 ASP A O 1
ATOM 774 N N . LEU A 1 98 ? 3.255 0.299 -4.230 1.00 94.44 98 LEU A N 1
ATOM 775 C CA . LEU A 1 98 ? 2.510 -0.240 -3.090 1.00 94.44 98 LEU A CA 1
ATOM 776 C C . LEU A 1 98 ? 2.359 0.715 -1.904 1.00 94.44 98 LEU A C 1
ATOM 778 O O . LEU A 1 98 ? 1.995 0.269 -0.819 1.00 94.44 98 LEU A O 1
ATOM 782 N N . TYR A 1 99 ? 2.613 2.015 -2.077 1.00 93.94 99 TYR A N 1
ATOM 783 C CA . TYR A 1 99 ? 2.425 2.967 -0.984 1.00 93.94 99 TYR A CA 1
ATOM 784 C C . TYR A 1 99 ? 0.945 3.190 -0.676 1.00 93.94 99 TYR A C 1
ATOM 786 O O . TYR A 1 99 ? 0.111 3.351 -1.570 1.00 93.94 99 TYR A O 1
ATOM 794 N N . PHE A 1 100 ? 0.651 3.270 0.618 1.00 95.31 100 PHE A N 1
ATOM 795 C CA . PHE A 1 100 ? -0.575 3.845 1.155 1.00 95.31 100 PHE A CA 1
ATOM 796 C C . PHE A 1 100 ? -0.598 5.358 0.884 1.00 95.31 100 PHE A C 1
ATOM 798 O O . PHE A 1 100 ? 0.221 6.095 1.429 1.00 95.31 100 PHE A O 1
ATOM 805 N N . VAL A 1 101 ? -1.508 5.827 0.024 1.00 95.38 101 VAL A N 1
ATOM 806 C CA . VAL A 1 101 ? -1.509 7.220 -0.478 1.00 95.38 101 VAL A CA 1
ATOM 807 C C . VAL A 1 101 ? -2.707 8.050 -0.023 1.00 95.38 101 VAL A C 1
ATOM 809 O O . VAL A 1 101 ? -2.619 9.279 0.013 1.00 95.38 101 VAL A O 1
ATOM 812 N N . ALA A 1 102 ? -3.817 7.406 0.336 1.00 95.50 102 ALA A N 1
ATOM 813 C CA . ALA A 1 102 ? -4.998 8.081 0.858 1.00 95.50 102 ALA A CA 1
ATOM 814 C C . ALA A 1 102 ? -5.923 7.120 1.598 1.00 95.50 102 ALA A C 1
ATOM 816 O O . ALA A 1 102 ? -5.811 5.908 1.452 1.00 95.50 102 ALA A O 1
ATOM 817 N N . PHE A 1 103 ? -6.876 7.654 2.347 1.00 95.25 103 PHE A N 1
ATOM 818 C CA . PHE A 1 103 ? -7.933 6.881 2.987 1.00 95.25 103 PHE A CA 1
ATOM 819 C C . PHE A 1 103 ? -9.237 7.670 3.045 1.00 95.25 103 PHE A C 1
ATOM 821 O O . PHE A 1 103 ? -9.238 8.886 2.873 1.00 95.25 103 PHE A O 1
ATOM 828 N N . ARG A 1 104 ? -10.352 6.993 3.309 1.00 92.88 104 ARG A N 1
ATOM 829 C CA . ARG A 1 104 ? -11.609 7.646 3.671 1.00 92.88 104 ARG A CA 1
ATOM 830 C C . ARG A 1 104 ? -12.411 6.806 4.664 1.00 92.88 104 ARG A C 1
ATOM 832 O O . ARG A 1 104 ? -12.551 5.601 4.449 1.00 92.88 104 ARG A O 1
ATOM 839 N N . PRO A 1 105 ? -12.962 7.419 5.716 1.00 90.62 105 PRO A N 1
ATOM 840 C CA . PRO A 1 105 ? -14.032 6.813 6.485 1.00 90.62 105 PRO A CA 1
ATOM 841 C C . PRO A 1 105 ? -15.347 6.912 5.704 1.00 90.62 105 PRO A C 1
ATOM 843 O O . PRO A 1 105 ? -15.689 7.971 5.179 1.00 90.62 105 PRO A O 1
ATOM 846 N N . LEU A 1 106 ? -16.071 5.802 5.604 1.00 85.50 106 LEU A N 1
ATOM 847 C CA . LEU A 1 106 ? -17.403 5.728 5.018 1.00 85.50 106 LEU A CA 1
ATOM 848 C C . LEU A 1 106 ? -18.428 5.749 6.151 1.00 85.50 106 LEU A C 1
ATOM 850 O O . LEU A 1 106 ? -18.725 4.707 6.738 1.00 85.50 106 LEU A O 1
ATOM 854 N N . ALA A 1 107 ? -18.955 6.935 6.459 1.00 73.75 107 ALA A N 1
ATOM 855 C CA . ALA A 1 107 ? -20.161 7.049 7.270 1.00 73.75 107 ALA A CA 1
ATOM 856 C C . ALA A 1 107 ? -21.396 7.094 6.347 1.00 73.75 107 ALA A C 1
ATOM 858 O O . ALA A 1 107 ? -21.284 7.617 5.233 1.00 73.75 107 ALA A O 1
ATOM 859 N N . PRO A 1 108 ? -22.567 6.600 6.795 1.00 58.34 108 PRO A N 1
ATOM 860 C CA . PRO A 1 108 ? -23.801 6.571 5.998 1.00 58.34 108 PRO A CA 1
ATOM 861 C C . PRO A 1 108 ? -24.182 7.921 5.368 1.00 58.34 108 PRO A C 1
ATOM 863 O O . PRO A 1 108 ? -24.674 7.946 4.245 1.00 58.34 108 PRO A O 1
ATOM 866 N N . ASP A 1 109 ? -23.851 9.027 6.044 1.00 55.50 109 ASP A N 1
ATOM 867 C CA . ASP A 1 109 ? -24.187 10.393 5.620 1.00 55.50 109 ASP A CA 1
ATOM 868 C C . ASP A 1 109 ? -22.963 11.229 5.218 1.00 55.50 109 ASP A C 1
ATOM 870 O O . ASP A 1 109 ? -23.059 12.442 5.010 1.00 55.50 109 ASP A O 1
ATOM 874 N N . SER A 1 110 ? -21.769 10.630 5.139 1.00 54.19 110 SER A N 1
ATOM 875 C CA . SER A 1 110 ? -20.576 11.436 4.920 1.00 54.19 110 SER A CA 1
ATOM 876 C C . SER A 1 110 ? -20.402 11.809 3.453 1.00 54.19 110 SER A C 1
ATOM 878 O O . SER A 1 110 ? -19.917 11.013 2.651 1.00 54.19 110 SER A O 1
ATOM 880 N N . ALA A 1 111 ? -20.597 13.091 3.154 1.00 57.31 111 ALA A N 1
ATOM 881 C CA . ALA A 1 111 ? -19.968 13.781 2.025 1.00 57.31 111 ALA A CA 1
ATOM 882 C C . ALA A 1 111 ? -18.419 13.834 2.132 1.00 57.31 111 ALA A C 1
ATOM 884 O O . ALA A 1 111 ? -17.771 14.626 1.444 1.00 57.31 111 ALA A O 1
ATOM 885 N N . ASN A 1 112 ? -17.811 13.024 3.012 1.00 63.09 112 ASN A N 1
ATOM 886 C CA . ASN A 1 112 ? -16.384 13.036 3.290 1.00 63.09 112 ASN A CA 1
ATOM 887 C C . ASN A 1 112 ? -15.613 12.611 2.039 1.00 63.09 112 ASN A C 1
ATOM 889 O O . ASN A 1 112 ? -15.811 11.532 1.475 1.00 63.09 112 ASN A O 1
ATOM 893 N N . GLY A 1 113 ? -14.718 13.497 1.609 1.00 85.62 113 GLY A N 1
ATOM 894 C CA . GLY A 1 113 ? -13.734 13.192 0.587 1.00 85.62 113 GLY A CA 1
ATOM 895 C C . GLY A 1 113 ? -12.645 12.246 1.096 1.00 85.62 113 GLY A C 1
ATOM 896 O O . GLY A 1 113 ? -12.570 11.886 2.269 1.00 85.62 113 GLY A O 1
ATOM 897 N N . TRP A 1 114 ? -11.763 11.865 0.185 1.00 93.44 114 TRP A N 1
ATOM 898 C CA . TRP A 1 114 ? -10.528 11.153 0.480 1.00 93.44 114 TRP A CA 1
ATOM 899 C C . TRP A 1 114 ? -9.530 12.051 1.204 1.00 93.44 114 TRP A C 1
ATOM 901 O O . TRP A 1 114 ? -9.281 13.173 0.784 1.00 93.44 114 TRP A O 1
ATOM 911 N N . PHE A 1 115 ? -8.883 11.546 2.240 1.00 93.06 115 PHE A N 1
ATOM 912 C CA . PHE A 1 115 ? -7.758 12.196 2.897 1.00 93.06 115 PHE A CA 1
ATOM 913 C C . PHE A 1 115 ? -6.458 11.675 2.299 1.00 93.06 115 PHE A C 1
ATOM 915 O O . PHE A 1 115 ? -6.204 10.474 2.354 1.00 93.06 115 PHE A O 1
ATOM 922 N N . HIS A 1 116 ? -5.634 12.552 1.727 1.00 93.44 116 HIS A N 1
ATOM 923 C CA . HIS A 1 116 ? -4.371 12.160 1.093 1.00 93.44 116 HIS A CA 1
ATOM 924 C C . HIS A 1 116 ? -3.173 12.875 1.706 1.00 93.44 116 HIS A C 1
ATOM 926 O O . HIS A 1 116 ? -3.268 14.017 2.160 1.00 93.44 116 HIS A O 1
ATOM 932 N N . PHE A 1 117 ? -2.025 12.203 1.692 1.00 92.56 117 PHE A N 1
ATOM 933 C CA . PHE A 1 117 ? -0.781 12.752 2.221 1.00 92.56 117 PHE A CA 1
ATOM 934 C C . PHE A 1 117 ? -0.319 13.991 1.438 1.00 92.56 117 PHE A C 1
ATOM 936 O O . PHE A 1 117 ? -0.557 14.122 0.234 1.00 92.56 117 PHE A O 1
ATOM 943 N N . LYS A 1 118 ? 0.368 14.899 2.135 1.00 89.31 118 LYS A N 1
ATOM 944 C CA . LYS A 1 118 ? 1.036 16.068 1.562 1.00 89.31 118 LYS A CA 1
ATOM 945 C C . LYS A 1 118 ? 2.197 15.625 0.676 1.00 89.31 118 LYS A C 1
ATOM 947 O O . LYS A 1 118 ? 3.095 14.917 1.132 1.00 89.31 118 LYS A O 1
ATOM 952 N N . GLN A 1 119 ? 2.193 16.103 -0.563 1.00 86.81 119 GLN A N 1
ATOM 953 C CA . GLN A 1 119 ? 3.270 15.910 -1.526 1.00 86.81 119 GLN A CA 1
ATOM 954 C C . GLN A 1 119 ? 3.389 17.095 -2.480 1.00 86.81 119 GLN A C 1
ATOM 956 O O . GLN A 1 119 ? 2.456 17.882 -2.612 1.00 86.81 119 GLN A O 1
ATOM 961 N N . ALA A 1 120 ? 4.542 17.194 -3.144 1.00 83.62 120 ALA A N 1
ATOM 962 C CA . ALA A 1 120 ? 4.755 18.149 -4.226 1.00 83.62 120 ALA A CA 1
ATOM 963 C C . ALA A 1 120 ? 3.966 17.767 -5.492 1.00 83.62 120 ALA A C 1
ATOM 965 O O . ALA A 1 120 ? 3.414 18.638 -6.159 1.00 83.62 120 ALA A O 1
ATOM 966 N N . GLU A 1 121 ? 3.884 16.470 -5.800 1.00 84.06 121 GLU A N 1
ATOM 967 C CA . GLU A 1 121 ? 3.150 15.950 -6.959 1.00 84.06 121 GLU A CA 1
ATOM 968 C C . GLU A 1 121 ? 1.762 15.420 -6.557 1.00 84.06 121 GLU A C 1
ATOM 970 O O . GLU A 1 121 ? 1.608 14.880 -5.456 1.00 84.06 121 GLU A O 1
ATOM 975 N N . PRO A 1 122 ? 0.747 15.493 -7.440 1.00 86.38 122 PRO A N 1
ATOM 976 C CA . PRO A 1 122 ? -0.519 14.796 -7.228 1.00 86.38 122 PRO A CA 1
ATOM 977 C C . PRO A 1 122 ? -0.303 13.277 -7.115 1.00 86.38 122 PRO A C 1
ATOM 979 O O . PRO A 1 122 ? 0.259 12.654 -8.013 1.00 86.38 122 PRO A O 1
ATOM 982 N N . ILE A 1 123 ? -0.758 12.667 -6.015 1.00 88.50 123 ILE A N 1
ATOM 983 C CA . ILE A 1 123 ? -0.536 11.233 -5.721 1.00 88.50 123 ILE A CA 1
ATOM 984 C C . ILE A 1 123 ? -1.799 10.368 -5.752 1.00 88.50 123 ILE A C 1
ATOM 986 O O . ILE A 1 123 ? -1.709 9.156 -5.565 1.00 88.50 123 ILE A O 1
ATOM 990 N N . ILE A 1 124 ? -2.965 10.972 -5.985 1.00 92.44 124 ILE A N 1
ATOM 991 C CA . ILE A 1 124 ? -4.247 10.271 -6.095 1.00 92.44 124 ILE A CA 1
ATOM 992 C C . ILE A 1 124 ? -4.995 10.696 -7.365 1.00 92.44 124 ILE A C 1
ATOM 994 O O . ILE A 1 124 ? -4.735 11.786 -7.877 1.00 92.44 124 ILE A O 1
ATOM 998 N N . PRO A 1 125 ? -5.938 9.880 -7.867 1.00 92.75 125 PRO A N 1
ATOM 999 C CA . PRO A 1 125 ? -6.736 10.240 -9.034 1.00 92.75 125 PRO A CA 1
ATOM 1000 C C . PRO A 1 125 ? -7.471 11.576 -8.879 1.00 92.75 125 PRO A C 1
ATOM 1002 O O . PRO A 1 125 ? -8.142 11.805 -7.871 1.00 92.75 125 PRO A O 1
ATOM 1005 N N . SER A 1 126 ? -7.405 12.441 -9.897 1.00 90.06 126 SER A N 1
ATOM 1006 C CA . SER A 1 126 ? -7.915 13.819 -9.789 1.00 90.06 126 SER A CA 1
ATOM 1007 C C . SER A 1 126 ? -9.442 13.916 -9.720 1.00 90.06 126 SER A C 1
ATOM 1009 O O . SER A 1 126 ? -9.985 14.962 -9.383 1.00 90.06 126 SER A O 1
ATOM 1011 N N . PHE A 1 127 ? -10.147 12.841 -10.078 1.00 89.12 127 PHE A N 1
ATOM 1012 C CA . PHE A 1 127 ? -11.606 12.758 -9.999 1.00 89.12 127 PHE A CA 1
ATOM 1013 C C . PHE A 1 127 ? -12.117 12.417 -8.590 1.00 89.12 127 PHE A C 1
ATOM 1015 O O . PHE A 1 127 ? -13.328 12.406 -8.371 1.00 89.12 127 PHE A O 1
ATOM 1022 N N . LEU A 1 128 ? -11.230 12.104 -7.639 1.00 90.94 128 LEU A N 1
ATOM 1023 C CA . LEU A 1 128 ? -11.617 11.863 -6.254 1.00 90.94 128 LEU A CA 1
ATOM 1024 C C . LEU A 1 128 ? -11.747 13.194 -5.508 1.00 90.94 128 LEU A C 1
ATOM 1026 O O . LEU A 1 128 ? -10.769 13.929 -5.360 1.00 90.94 128 LEU A O 1
ATOM 1030 N N . ASN A 1 129 ? -12.941 13.468 -4.971 1.00 89.56 129 ASN A N 1
ATOM 1031 C CA . ASN A 1 129 ? -13.112 14.534 -3.984 1.00 89.56 129 ASN A CA 1
ATOM 1032 C C . ASN A 1 129 ? -12.178 14.257 -2.805 1.00 89.56 129 ASN A C 1
ATOM 1034 O O . ASN A 1 129 ? -12.254 13.170 -2.224 1.00 89.56 129 ASN A O 1
ATOM 1038 N N . SER A 1 130 ? -11.280 15.186 -2.485 1.00 90.62 130 SER A N 1
ATOM 1039 C CA . SER A 1 130 ? -10.197 14.900 -1.556 1.00 90.62 130 SER A CA 1
ATOM 1040 C C . SER A 1 130 ? -9.643 16.121 -0.823 1.00 90.62 130 SER A C 1
ATOM 1042 O O . SER A 1 130 ? -9.792 17.267 -1.244 1.00 90.62 130 SER A O 1
ATOM 1044 N N . HIS A 1 131 ? -9.001 15.849 0.309 1.00 89.44 131 HIS A N 1
ATOM 1045 C CA . HIS A 1 131 ? -8.427 16.816 1.226 1.00 89.44 131 HIS A CA 1
ATOM 1046 C C . HIS A 1 131 ? -7.011 16.390 1.618 1.00 89.44 131 HIS A C 1
ATOM 1048 O O . HIS A 1 131 ? -6.779 15.274 2.085 1.00 89.44 131 HIS A O 1
ATOM 1054 N N . GLN A 1 132 ? -6.061 17.309 1.483 1.00 90.06 132 GLN A N 1
ATOM 1055 C CA . GLN A 1 132 ? -4.690 17.071 1.917 1.00 90.06 132 GLN A CA 1
ATOM 1056 C C . GLN A 1 132 ? -4.566 17.130 3.449 1.00 90.06 132 GLN A C 1
ATOM 1058 O O . GLN A 1 132 ? -4.996 18.113 4.068 1.00 90.06 132 GLN A O 1
ATOM 1063 N N . ILE A 1 133 ? -3.901 16.131 4.037 1.00 89.31 133 ILE A N 1
ATOM 1064 C CA . ILE A 1 133 ? -3.509 16.095 5.457 1.00 89.31 133 ILE A CA 1
ATOM 1065 C C . ILE A 1 133 ? -2.096 16.654 5.669 1.00 89.31 133 ILE A C 1
ATOM 1067 O O . ILE A 1 133 ? -1.277 16.692 4.752 1.00 89.31 133 ILE A O 1
ATOM 1071 N N . ASN A 1 134 ? -1.769 17.052 6.900 1.00 85.81 134 ASN A N 1
ATOM 1072 C CA . ASN A 1 134 ? -0.477 17.665 7.255 1.00 85.81 134 ASN A CA 1
ATOM 1073 C C . ASN A 1 134 ? 0.680 16.660 7.447 1.00 85.81 134 ASN A C 1
ATOM 1075 O O . ASN A 1 134 ? 1.624 16.919 8.192 1.00 85.81 134 ASN A O 1
ATOM 1079 N N . TYR A 1 135 ? 0.634 15.522 6.754 1.00 84.62 135 TYR A N 1
ATOM 1080 C CA . TYR A 1 135 ? 1.631 14.455 6.849 1.00 84.62 135 TYR A CA 1
ATOM 1081 C C . TYR A 1 135 ? 2.056 13.999 5.456 1.00 84.62 135 TYR A C 1
ATOM 1083 O O . TYR A 1 135 ? 1.212 13.883 4.572 1.00 84.62 135 TYR A O 1
ATOM 1091 N N . GLY A 1 136 ? 3.347 13.726 5.260 1.00 85.50 136 GLY A N 1
ATOM 1092 C CA . GLY A 1 136 ? 3.828 12.976 4.096 1.00 85.50 136 GLY A CA 1
ATOM 1093 C C . GLY A 1 136 ? 3.605 11.471 4.280 1.00 85.50 136 GLY A C 1
ATOM 1094 O O . GLY A 1 136 ? 3.445 11.010 5.409 1.00 85.50 136 GLY A O 1
ATOM 1095 N N . TYR A 1 137 ? 3.604 10.709 3.183 1.00 79.00 137 TYR A N 1
ATOM 1096 C CA . TYR A 1 137 ? 3.429 9.246 3.223 1.00 79.00 137 TYR A CA 1
ATOM 1097 C C . TYR A 1 137 ? 4.726 8.473 3.515 1.00 79.00 137 TYR A C 1
ATOM 1099 O O . TYR A 1 137 ? 4.688 7.261 3.697 1.00 79.00 137 TYR A O 1
ATOM 1107 N N . GLY A 1 138 ? 5.879 9.150 3.508 1.00 75.62 138 GLY A N 1
ATOM 1108 C CA . GLY A 1 138 ? 7.172 8.534 3.796 1.00 75.62 138 GLY A CA 1
ATOM 1109 C C . GLY A 1 138 ? 7.410 8.364 5.295 1.00 75.62 138 GLY A C 1
ATOM 1110 O O . GLY A 1 138 ? 7.054 9.235 6.097 1.00 75.62 138 GLY A O 1
ATOM 1111 N N . TYR A 1 139 ? 8.066 7.267 5.663 1.00 71.62 139 TYR A N 1
ATOM 1112 C CA . TYR A 1 139 ? 8.627 7.102 6.998 1.00 71.62 139 TYR A CA 1
ATOM 1113 C C . TYR A 1 139 ? 9.814 8.062 7.137 1.00 71.62 139 TYR A C 1
ATOM 1115 O O . TYR A 1 139 ? 10.678 8.097 6.268 1.00 71.62 139 TYR A O 1
ATOM 1123 N N . ILE A 1 140 ? 9.852 8.873 8.200 1.00 65.19 140 ILE A N 1
ATOM 1124 C CA . ILE A 1 140 ? 11.085 9.616 8.530 1.00 65.19 140 ILE A CA 1
ATOM 1125 C C . ILE A 1 140 ? 12.106 8.656 9.147 1.00 65.19 140 ILE A C 1
ATOM 1127 O O . ILE A 1 140 ? 13.298 8.803 8.917 1.00 65.19 140 ILE A O 1
ATOM 1131 N N . ASN A 1 141 ? 11.622 7.702 9.942 1.00 71.00 141 ASN A N 1
ATOM 1132 C CA . ASN A 1 141 ? 12.410 6.652 10.562 1.00 71.00 141 ASN A CA 1
ATOM 1133 C C . ASN A 1 141 ? 11.441 5.537 11.015 1.00 71.00 141 ASN A C 1
ATOM 1135 O O . ASN A 1 141 ? 10.532 5.827 11.805 1.00 71.00 141 ASN A O 1
ATOM 1139 N N . ALA A 1 142 ? 11.589 4.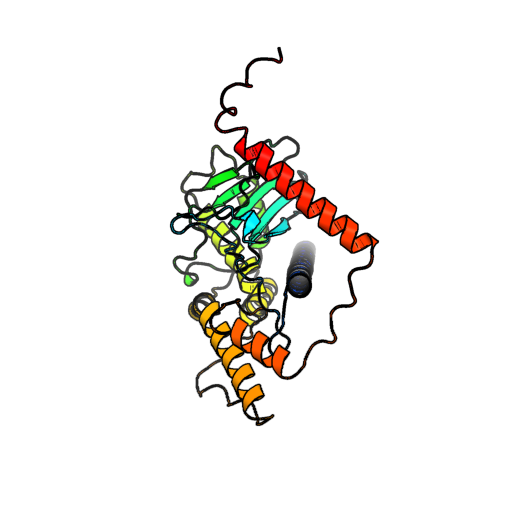311 10.492 1.00 71.31 142 ALA A N 1
ATOM 1140 C CA . ALA A 1 142 ? 10.686 3.201 10.803 1.00 71.31 142 ALA A CA 1
ATOM 1141 C C . ALA A 1 142 ? 10.903 2.640 12.223 1.00 71.31 142 ALA A C 1
ATOM 1143 O O . ALA A 1 142 ? 9.968 2.083 12.798 1.00 71.31 142 ALA A O 1
ATOM 1144 N N . THR A 1 143 ? 12.071 2.891 12.829 1.00 72.12 143 THR A N 1
ATOM 1145 C CA . THR A 1 143 ? 12.456 2.448 14.185 1.00 72.12 143 THR A CA 1
ATOM 1146 C C . THR A 1 143 ? 11.616 3.078 15.301 1.00 72.12 143 THR A C 1
ATOM 1148 O O . THR A 1 143 ? 11.670 2.662 16.449 1.00 72.12 143 THR A O 1
ATOM 1151 N N . ASN A 1 144 ? 10.820 4.107 14.996 1.00 82.06 144 ASN A N 1
ATOM 1152 C CA . ASN A 1 144 ? 9.953 4.770 15.976 1.00 82.06 144 ASN A CA 1
ATOM 1153 C C . ASN A 1 144 ? 8.595 4.075 16.159 1.00 82.06 144 ASN A C 1
ATOM 1155 O O . ASN A 1 144 ? 7.713 4.596 16.853 1.00 82.06 144 ASN A O 1
ATOM 1159 N N . TYR A 1 145 ? 8.375 2.950 15.480 1.00 86.56 145 TYR A N 1
ATOM 1160 C CA . TYR A 1 145 ? 7.079 2.295 15.412 1.00 86.56 145 TYR A CA 1
ATOM 1161 C C . TYR A 1 145 ? 7.168 0.855 15.891 1.00 86.56 145 TYR A C 1
ATOM 1163 O O . TYR A 1 145 ? 8.146 0.154 15.676 1.00 86.56 145 TYR A O 1
ATOM 1171 N N . GLN A 1 146 ? 6.085 0.419 16.524 1.00 89.31 146 GLN A N 1
ATOM 1172 C CA . GLN A 1 146 ? 5.913 -0.954 16.968 1.00 89.31 146 GLN A CA 1
ATOM 1173 C C . GLN A 1 146 ? 4.712 -1.549 16.244 1.00 89.31 146 GLN A C 1
ATOM 1175 O O . GLN A 1 146 ? 3.705 -0.855 16.037 1.00 89.31 146 GLN A O 1
ATOM 1180 N N . VAL A 1 147 ? 4.807 -2.828 15.903 1.00 89.88 147 VAL A N 1
ATOM 1181 C CA . VAL A 1 147 ? 3.763 -3.583 15.203 1.00 89.88 147 VAL A CA 1
ATOM 1182 C C . VAL A 1 147 ? 3.401 -4.838 15.990 1.00 89.88 147 VAL A C 1
ATOM 1184 O O . VAL A 1 147 ? 4.219 -5.386 16.724 1.00 89.88 147 VAL A O 1
ATOM 1187 N N . GLY A 1 148 ? 2.156 -5.289 15.865 1.00 86.50 148 GLY A N 1
ATOM 1188 C CA . GLY A 1 148 ? 1.674 -6.484 16.552 1.00 86.50 148 GLY A CA 1
ATOM 1189 C C . GLY A 1 148 ? 0.181 -6.427 16.843 1.00 86.50 148 GLY A C 1
ATOM 1190 O O . GLY A 1 148 ? -0.601 -5.802 16.113 1.00 86.50 148 GLY A O 1
ATOM 1191 N N . THR A 1 149 ? -0.218 -7.090 17.925 1.00 84.31 149 THR A N 1
ATOM 1192 C CA . THR A 1 149 ? -1.618 -7.162 18.353 1.00 84.31 149 THR A CA 1
ATOM 1193 C C . THR A 1 149 ? -2.217 -5.768 18.591 1.00 84.31 149 THR A C 1
ATOM 1195 O O . THR A 1 149 ? -1.594 -4.870 19.155 1.00 84.31 149 THR A O 1
ATOM 1198 N N . GLY A 1 150 ? -3.453 -5.565 18.123 1.00 83.62 150 GLY A N 1
ATOM 1199 C CA . GLY A 1 150 ? -4.194 -4.307 18.275 1.00 83.62 150 GLY A CA 1
ATOM 1200 C C . GLY A 1 150 ? -3.901 -3.238 17.217 1.00 83.62 150 GLY A C 1
ATOM 1201 O O . GLY A 1 150 ? -4.756 -2.389 16.994 1.00 83.62 150 GLY A O 1
ATOM 1202 N N . CYS A 1 151 ? -2.787 -3.306 16.475 1.00 88.88 151 CYS A N 1
ATOM 1203 C CA . CYS A 1 151 ? -2.441 -2.286 15.472 1.00 88.88 151 CYS A CA 1
ATOM 1204 C C . CYS A 1 151 ? -3.521 -2.089 14.393 1.00 88.88 151 CYS A C 1
ATOM 1206 O O . CYS A 1 151 ? -3.832 -0.955 14.052 1.00 88.88 151 CYS A O 1
ATOM 1208 N N . LEU A 1 152 ? -4.135 -3.162 13.876 1.00 86.94 152 LEU A N 1
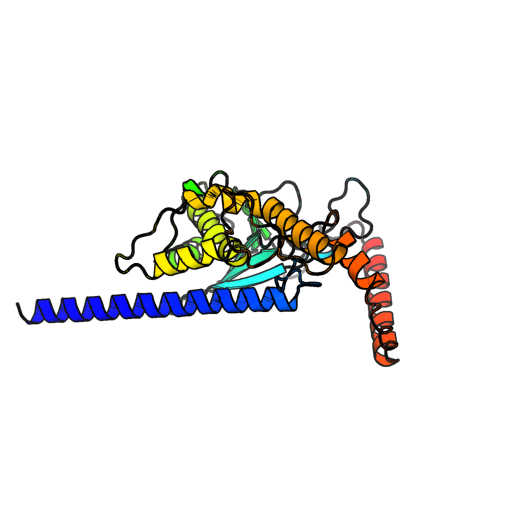ATOM 1209 C CA . LEU A 1 152 ? -5.235 -3.039 12.900 1.00 86.94 152 LEU A CA 1
ATOM 1210 C C . LEU A 1 152 ? -6.485 -2.379 13.498 1.00 86.94 152 LEU A C 1
ATOM 1212 O O . LEU A 1 152 ? -7.177 -1.638 12.804 1.00 86.94 152 LEU A O 1
ATOM 1216 N N . SER A 1 153 ? -6.754 -2.629 14.781 1.00 87.25 153 SER A N 1
ATOM 1217 C CA . SER A 1 153 ? -7.855 -1.995 15.508 1.00 87.25 153 SER A CA 1
ATOM 1218 C C . SER A 1 153 ? -7.581 -0.503 15.695 1.00 87.25 153 SER A C 1
ATOM 1220 O O . SER A 1 153 ? -8.440 0.314 15.385 1.00 87.25 153 SER A O 1
ATOM 1222 N N . ASP A 1 154 ? -6.366 -0.138 16.114 1.00 89.88 154 ASP A N 1
ATOM 1223 C CA . ASP A 1 154 ? -5.932 1.259 16.218 1.00 89.88 154 ASP A CA 1
ATOM 1224 C C . ASP A 1 154 ? -6.039 1.984 14.875 1.00 89.88 154 ASP A C 1
ATOM 1226 O O . ASP A 1 154 ? -6.525 3.110 14.826 1.00 89.88 154 ASP A O 1
ATOM 1230 N N . ILE A 1 155 ? -5.614 1.339 13.781 1.00 92.19 155 ILE A N 1
ATOM 1231 C CA . ILE A 1 155 ? -5.755 1.877 12.422 1.00 92.19 155 ILE A CA 1
ATOM 1232 C C . ILE A 1 155 ? -7.226 2.160 12.124 1.00 92.19 155 ILE A C 1
ATOM 1234 O O . ILE A 1 155 ? -7.563 3.282 11.755 1.00 92.19 155 ILE A O 1
ATOM 1238 N N . TYR A 1 156 ? -8.111 1.186 12.333 1.00 91.44 156 TYR A N 1
ATOM 1239 C CA . TYR A 1 156 ? -9.542 1.367 12.104 1.00 91.44 156 TYR A CA 1
ATOM 1240 C C . TYR A 1 156 ? -10.122 2.523 12.935 1.00 91.44 156 TYR A C 1
ATOM 1242 O O . TYR A 1 156 ? -10.695 3.457 12.374 1.00 91.44 156 TYR A O 1
ATOM 1250 N N . PHE A 1 157 ? -9.935 2.496 14.259 1.00 90.00 157 PHE A N 1
ATOM 1251 C CA . PHE A 1 157 ? -10.519 3.482 15.173 1.00 90.00 157 PHE A CA 1
ATOM 1252 C C . PHE A 1 157 ? -9.907 4.876 15.038 1.00 90.00 157 PHE A C 1
ATOM 1254 O O . PHE A 1 157 ? -10.585 5.863 15.286 1.00 90.00 157 PHE A O 1
ATOM 1261 N N . CYS A 1 158 ? -8.651 4.993 14.619 1.00 90.50 158 CYS A N 1
ATOM 1262 C CA . CYS A 1 158 ? -8.049 6.295 14.366 1.00 90.50 158 CYS A CA 1
ATOM 1263 C C . CYS A 1 158 ? -8.556 6.900 13.054 1.00 90.50 158 CYS A C 1
ATOM 1265 O O . CYS A 1 158 ? -8.927 8.071 13.018 1.00 90.50 158 CYS A O 1
ATOM 1267 N N . LEU A 1 159 ? -8.575 6.111 11.974 1.00 90.88 159 LEU A N 1
ATOM 1268 C CA . LEU A 1 159 ? -8.908 6.614 10.641 1.00 90.88 159 LEU A CA 1
ATOM 1269 C C . LEU A 1 159 ? -10.403 6.885 10.462 1.00 90.88 159 LEU A C 1
ATOM 1271 O O . LEU A 1 159 ? -10.756 7.781 9.697 1.00 90.88 159 LEU A O 1
ATOM 1275 N N . ARG A 1 160 ? -11.276 6.167 11.183 1.00 88.81 160 ARG A N 1
ATOM 1276 C CA . ARG A 1 160 ? -12.725 6.429 11.170 1.00 88.81 160 ARG A CA 1
ATOM 1277 C C . ARG A 1 160 ? -13.094 7.833 11.660 1.00 88.81 160 ARG A C 1
ATOM 1279 O O . ARG A 1 160 ? -14.074 8.397 11.197 1.00 88.81 160 ARG A O 1
ATOM 1286 N N . GLU A 1 161 ? -12.302 8.389 12.578 1.00 87.19 161 GLU A N 1
ATOM 1287 C CA . GLU A 1 161 ? -12.592 9.666 13.240 1.00 87.19 161 GLU A CA 1
ATOM 1288 C C . GLU A 1 161 ? -12.107 10.864 12.415 1.00 87.19 161 GLU A C 1
ATOM 1290 O O . GLU A 1 161 ? -12.283 12.014 12.818 1.00 87.19 161 GLU A O 1
ATOM 1295 N N . PHE A 1 162 ? -11.470 10.632 11.262 1.00 86.50 162 PHE A N 1
ATOM 1296 C CA . PHE A 1 162 ? -11.030 11.723 10.403 1.00 86.50 162 PHE A CA 1
ATOM 1297 C C . PHE A 1 162 ? -12.215 12.459 9.784 1.00 86.50 162 PHE A C 1
ATOM 1299 O O . PHE A 1 162 ? -13.097 11.886 9.149 1.00 86.50 162 PHE A O 1
ATOM 1306 N N . THR A 1 163 ? -12.174 13.776 9.911 1.00 85.88 163 THR A N 1
ATOM 1307 C CA . THR A 1 163 ? -13.112 14.718 9.311 1.00 85.88 163 THR A CA 1
ATOM 1308 C C . THR A 1 163 ? -12.322 15.836 8.645 1.00 85.88 163 THR A C 1
ATOM 1310 O O . THR A 1 163 ? -11.167 16.094 8.991 1.00 85.88 163 THR A O 1
ATOM 1313 N N . SER A 1 164 ? -12.934 16.555 7.706 1.00 81.44 164 SER A N 1
ATOM 1314 C CA . SER A 1 164 ? -12.303 17.732 7.092 1.00 81.44 164 SER A CA 1
ATOM 1315 C C . SER A 1 164 ? -11.872 18.782 8.129 1.00 81.44 164 SER A C 1
ATOM 1317 O O . SER A 1 164 ? -10.857 19.449 7.932 1.00 81.44 164 SER A O 1
ATOM 1319 N N . ALA A 1 165 ? -12.587 18.873 9.256 1.00 82.62 165 ALA A N 1
ATOM 1320 C CA . ALA A 1 165 ? -12.284 19.777 10.360 1.00 82.62 165 ALA A CA 1
ATOM 1321 C C . ALA A 1 165 ? -11.026 19.377 11.155 1.00 82.62 165 ALA A C 1
ATOM 1323 O O . ALA A 1 165 ? -10.270 20.253 11.574 1.00 82.62 165 ALA A O 1
ATOM 1324 N N . ASN A 1 166 ? -10.771 18.076 11.354 1.00 82.81 166 ASN A N 1
ATOM 1325 C CA . ASN A 1 166 ? -9.647 17.604 12.176 1.00 82.81 166 ASN A CA 1
ATOM 1326 C C . ASN A 1 166 ? -8.431 17.100 11.376 1.00 82.81 166 ASN A C 1
ATOM 1328 O O . ASN A 1 166 ? -7.349 16.965 11.941 1.00 82.81 166 ASN A O 1
ATOM 1332 N N . ALA A 1 167 ? -8.564 16.909 10.061 1.00 78.19 167 ALA A N 1
ATOM 1333 C CA . ALA A 1 167 ? -7.551 16.318 9.180 1.00 78.19 167 ALA A CA 1
ATOM 1334 C C . ALA A 1 167 ? -6.193 17.053 9.128 1.00 78.19 167 ALA A C 1
ATOM 1336 O O . ALA A 1 167 ? -5.199 16.513 8.633 1.00 78.19 167 ALA A O 1
ATOM 1337 N N . ARG A 1 168 ? -6.142 18.302 9.604 1.00 77.00 168 ARG A N 1
ATOM 1338 C CA . ARG A 1 168 ? -4.934 19.143 9.635 1.00 77.00 168 ARG A CA 1
ATOM 1339 C C . ARG A 1 168 ? -4.394 19.397 11.044 1.00 77.00 168 ARG A C 1
ATOM 1341 O O . ARG A 1 168 ? -3.339 20.023 11.166 1.00 77.00 168 ARG A O 1
ATOM 1348 N N . LEU A 1 169 ? -5.078 18.929 12.087 1.00 75.94 169 LEU A N 1
ATOM 1349 C CA . LEU A 1 169 ? -4.633 19.106 13.467 1.00 75.94 169 LEU A CA 1
ATOM 1350 C C . LEU A 1 169 ? -3.407 18.223 13.737 1.00 75.94 169 LEU A C 1
ATOM 1352 O O . LEU A 1 169 ? -3.353 17.069 13.318 1.00 75.94 169 LEU A O 1
ATOM 1356 N N . GLN A 1 170 ? -2.403 18.764 14.431 1.00 63.91 170 GLN A N 1
ATOM 1357 C CA . GLN A 1 170 ? -1.242 17.978 14.846 1.00 63.91 170 GLN A CA 1
ATOM 1358 C C . GLN A 1 170 ? -1.658 17.039 15.980 1.00 63.91 170 GLN A C 1
ATOM 1360 O O . GLN A 1 170 ? -1.981 17.491 17.074 1.00 63.91 170 GLN A O 1
ATOM 1365 N N . SER A 1 171 ? -1.667 15.733 15.725 1.00 62.97 171 SER A N 1
ATOM 1366 C CA . SER A 1 171 ? -2.051 14.742 16.731 1.00 62.97 171 SER A CA 1
ATOM 1367 C C . SER A 1 171 ? -1.234 13.447 16.623 1.00 62.97 171 SER A C 1
ATOM 1369 O O . SER A 1 171 ? -0.443 13.251 15.692 1.00 62.97 171 SER A O 1
ATOM 1371 N N . GLN A 1 172 ? -1.460 12.526 17.569 1.00 64.94 172 GLN A N 1
ATOM 1372 C CA . GLN A 1 172 ? -0.892 11.169 17.579 1.00 64.94 172 GLN A CA 1
ATOM 1373 C C . GLN A 1 172 ? -1.273 10.324 16.340 1.00 64.94 172 GLN A C 1
ATOM 1375 O O . GLN A 1 172 ? -0.702 9.253 16.130 1.00 64.94 172 GLN A O 1
ATOM 1380 N N . GLN A 1 173 ? -2.172 10.815 15.476 1.00 79.56 173 GLN A N 1
ATOM 1381 C CA . GLN A 1 173 ? -2.609 10.162 14.235 1.00 79.56 173 GLN A CA 1
ATOM 1382 C C . GLN A 1 173 ? -1.452 9.812 13.294 1.00 79.56 173 GLN A C 1
ATOM 1384 O O . GLN A 1 173 ? -1.507 8.796 12.600 1.00 79.56 173 GLN A O 1
ATOM 1389 N N . ARG A 1 174 ? -0.364 10.599 13.299 1.00 84.62 174 ARG A N 1
ATOM 1390 C CA . ARG A 1 174 ? 0.815 10.306 12.472 1.00 84.62 174 ARG A CA 1
ATOM 1391 C C . ARG A 1 174 ? 1.355 8.902 12.725 1.00 84.62 174 ARG A C 1
ATOM 1393 O O . ARG A 1 174 ? 1.674 8.198 11.773 1.00 84.62 174 ARG A O 1
ATOM 1400 N N . ARG A 1 175 ? 1.447 8.492 13.994 1.00 87.19 175 ARG A N 1
ATOM 1401 C CA . ARG A 1 175 ? 1.941 7.161 14.368 1.00 87.19 175 ARG A CA 1
ATOM 1402 C C . ARG A 1 175 ? 1.092 6.078 13.710 1.00 87.19 175 ARG A C 1
ATOM 1404 O O . ARG A 1 175 ? 1.640 5.158 13.118 1.00 87.19 175 ARG A O 1
ATOM 1411 N N . VAL A 1 176 ? -0.229 6.220 13.768 1.00 90.12 176 VAL A N 1
ATOM 1412 C CA . VAL A 1 176 ? -1.164 5.238 13.212 1.00 90.12 176 VAL A CA 1
ATOM 1413 C C . VAL A 1 176 ? -1.081 5.168 11.686 1.00 90.12 176 VAL A C 1
ATOM 1415 O O . VAL A 1 176 ? -1.069 4.074 11.129 1.00 90.12 176 VAL A O 1
ATOM 1418 N N . LEU A 1 177 ? -0.935 6.307 11.004 1.00 91.12 177 LEU A N 1
ATOM 1419 C CA . LEU A 1 177 ? -0.733 6.345 9.550 1.00 91.12 177 LEU A CA 1
ATOM 1420 C C . LEU A 1 177 ? 0.553 5.619 9.127 1.00 91.12 177 LEU A C 1
ATOM 1422 O O . LEU A 1 177 ? 0.551 4.893 8.134 1.00 91.12 177 LEU A O 1
ATOM 1426 N N . MET A 1 178 ? 1.638 5.776 9.890 1.00 90.31 178 MET A N 1
ATOM 1427 C CA . MET A 1 178 ? 2.906 5.091 9.615 1.00 90.31 178 MET A CA 1
ATOM 1428 C C . MET A 1 178 ? 2.812 3.594 9.916 1.00 90.31 178 MET A C 1
ATOM 1430 O O . MET A 1 178 ? 3.223 2.780 9.095 1.00 90.31 178 MET A O 1
ATOM 1434 N N . VAL A 1 179 ? 2.181 3.214 11.032 1.00 91.88 179 VAL A N 1
ATOM 1435 C CA . VAL A 1 179 ? 1.895 1.807 11.356 1.00 91.88 179 VAL A CA 1
ATOM 1436 C C . VAL A 1 179 ? 1.006 1.163 10.285 1.00 91.88 179 VAL A C 1
ATOM 1438 O O . VAL A 1 179 ? 1.223 0.008 9.943 1.00 91.88 179 VAL A O 1
ATOM 1441 N N . CYS A 1 180 ? 0.062 1.896 9.688 1.00 93.50 180 CYS A N 1
ATOM 1442 C CA . CYS A 1 180 ? -0.718 1.425 8.540 1.00 93.50 180 CYS A CA 1
ATOM 1443 C C . CYS A 1 180 ? 0.177 1.111 7.331 1.00 93.50 180 CYS A C 1
ATOM 1445 O O . CYS A 1 180 ? 0.055 0.039 6.737 1.00 93.50 180 CYS A O 1
ATOM 1447 N N . GLY A 1 181 ? 1.119 2.004 7.011 1.00 93.50 181 GLY A N 1
ATOM 1448 C CA . GLY A 1 181 ? 2.143 1.762 5.993 1.00 93.50 181 GLY A CA 1
ATOM 1449 C C . GLY A 1 181 ? 2.937 0.480 6.259 1.00 93.50 181 GLY A C 1
ATOM 1450 O O . GLY A 1 181 ? 2.991 -0.393 5.395 1.00 93.50 181 GLY A O 1
ATOM 1451 N N . LEU A 1 182 ? 3.450 0.319 7.480 1.00 92.44 182 LEU A N 1
ATOM 1452 C CA . LEU A 1 182 ? 4.231 -0.847 7.906 1.00 92.44 182 LEU A CA 1
ATOM 1453 C C . LEU A 1 182 ? 3.429 -2.154 7.834 1.00 92.44 182 LEU A C 1
ATOM 1455 O O . LEU A 1 182 ? 3.852 -3.121 7.207 1.00 92.44 182 LEU A O 1
ATOM 1459 N N . MET A 1 183 ? 2.234 -2.167 8.426 1.00 91.19 183 MET A N 1
ATOM 1460 C CA . MET A 1 183 ? 1.382 -3.355 8.519 1.00 91.19 183 MET A CA 1
ATOM 1461 C C . MET A 1 183 ? 0.854 -3.824 7.162 1.00 91.19 183 MET A C 1
ATOM 1463 O O . MET A 1 183 ? 0.587 -5.015 7.005 1.00 91.19 183 MET A O 1
ATOM 1467 N N . LEU A 1 184 ? 0.656 -2.913 6.202 1.00 93.00 184 LEU A N 1
ATOM 1468 C CA . LEU A 1 184 ? -0.069 -3.210 4.962 1.00 93.00 184 LEU A CA 1
ATOM 1469 C C . LEU A 1 184 ? 0.748 -3.028 3.677 1.00 93.00 184 LEU A C 1
ATOM 1471 O O . LEU A 1 184 ? 0.521 -3.770 2.724 1.00 93.00 184 LEU A O 1
ATOM 1475 N N . SER A 1 185 ? 1.661 -2.056 3.622 1.00 94.44 185 SER A N 1
ATOM 1476 C CA . SER A 1 185 ? 2.538 -1.844 2.458 1.00 94.44 185 SER A CA 1
ATOM 1477 C C . SER A 1 185 ? 3.773 -2.734 2.562 1.00 94.44 185 SER A C 1
ATOM 1479 O O . SER A 1 185 ? 4.065 -3.493 1.642 1.00 94.44 185 SER A O 1
ATOM 1481 N N . GLU A 1 186 ? 4.477 -2.696 3.697 1.00 93.69 186 GLU A N 1
ATOM 1482 C CA . GLU A 1 186 ? 5.753 -3.413 3.832 1.00 93.69 186 GLU A CA 1
ATOM 1483 C C . GLU A 1 186 ? 5.565 -4.932 3.927 1.00 93.69 186 GLU A C 1
ATOM 1485 O O . GLU A 1 186 ? 6.331 -5.682 3.328 1.00 93.69 186 GLU A O 1
ATOM 1490 N N . THR A 1 187 ? 4.488 -5.409 4.561 1.00 92.62 187 THR A N 1
ATOM 1491 C CA . THR A 1 187 ? 4.131 -6.845 4.574 1.00 92.62 187 THR A CA 1
ATOM 1492 C C . THR A 1 187 ? 3.746 -7.397 3.197 1.00 92.62 187 THR A C 1
ATOM 1494 O O . THR A 1 187 ? 3.713 -8.616 3.012 1.00 92.62 187 THR A O 1
ATOM 1497 N N . GLN A 1 188 ? 3.447 -6.525 2.227 1.00 92.75 188 GLN A N 1
ATOM 1498 C CA . GLN A 1 188 ? 3.223 -6.901 0.829 1.00 92.75 188 GLN A CA 1
ATOM 1499 C C . GLN A 1 188 ? 4.520 -6.880 0.010 1.00 92.75 188 GLN A C 1
ATOM 1501 O O . GLN A 1 188 ? 4.601 -7.546 -1.016 1.00 92.75 188 GLN A O 1
ATOM 1506 N N . ARG A 1 189 ? 5.538 -6.131 0.445 1.00 93.81 189 ARG A N 1
ATOM 1507 C CA . ARG A 1 189 ? 6.844 -6.055 -0.228 1.00 93.81 189 ARG A CA 1
ATOM 1508 C C . ARG A 1 189 ? 7.795 -7.151 0.249 1.00 93.81 189 ARG A C 1
ATOM 1510 O O . ARG A 1 189 ? 8.483 -7.750 -0.576 1.00 93.81 189 ARG A O 1
ATOM 1517 N N . PHE A 1 190 ? 7.794 -7.442 1.550 1.00 92.38 190 PHE A N 1
ATOM 1518 C CA . PHE A 1 190 ? 8.805 -8.272 2.203 1.00 92.38 190 PHE A CA 1
ATOM 1519 C C . PHE A 1 190 ? 8.204 -9.459 2.952 1.00 92.38 190 PHE A C 1
ATOM 1521 O O . PHE A 1 190 ? 7.299 -9.310 3.778 1.00 92.38 190 PHE A O 1
ATOM 1528 N N . MET A 1 191 ? 8.768 -10.642 2.711 1.00 90.25 191 MET A N 1
ATOM 1529 C CA . MET A 1 191 ? 8.434 -11.869 3.431 1.00 90.25 191 MET A CA 1
ATOM 1530 C C . MET A 1 191 ? 8.807 -11.760 4.905 1.00 90.25 191 MET A C 1
ATOM 1532 O O . MET A 1 191 ? 7.997 -12.127 5.756 1.00 90.25 191 MET A O 1
ATOM 1536 N N . GLN A 1 192 ? 9.993 -11.222 5.209 1.00 90.00 192 GLN A N 1
ATOM 1537 C CA . GLN A 1 192 ? 10.455 -11.058 6.588 1.00 90.00 192 GLN A CA 1
ATOM 1538 C C . GLN A 1 192 ? 9.521 -10.148 7.396 1.00 90.00 192 GLN A C 1
ATOM 1540 O O . GLN A 1 192 ? 9.057 -10.538 8.463 1.00 90.00 192 GLN A O 1
ATOM 1545 N N . MET A 1 193 ? 9.149 -8.987 6.849 1.00 91.12 193 MET A N 1
ATOM 1546 C CA . MET A 1 193 ? 8.201 -8.076 7.502 1.00 91.12 193 MET A CA 1
ATOM 1547 C C . MET A 1 193 ? 6.840 -8.739 7.746 1.00 91.12 193 MET A C 1
ATOM 1549 O O . MET A 1 193 ? 6.237 -8.580 8.804 1.00 91.12 193 MET A O 1
ATOM 1553 N N . GLN A 1 194 ? 6.341 -9.508 6.772 1.00 90.94 194 GLN A N 1
ATOM 1554 C CA . GLN A 1 194 ? 5.091 -10.248 6.929 1.00 90.94 194 GLN A CA 1
ATOM 1555 C C . GLN A 1 194 ? 5.175 -11.286 8.053 1.00 90.94 194 GLN A C 1
ATOM 1557 O O . GLN A 1 194 ? 4.251 -11.380 8.862 1.00 90.94 194 GLN A O 1
ATOM 1562 N N . ARG A 1 195 ? 6.273 -12.049 8.100 1.00 89.38 195 ARG A N 1
ATOM 1563 C CA . ARG A 1 195 ? 6.522 -13.063 9.126 1.00 89.38 195 ARG A CA 1
ATOM 1564 C C . ARG A 1 195 ? 6.548 -12.437 10.514 1.00 89.38 195 ARG A C 1
ATOM 1566 O O . ARG A 1 195 ? 5.806 -12.886 11.378 1.00 89.38 195 ARG A O 1
ATOM 1573 N N . GLU A 1 196 ? 7.313 -11.370 10.700 1.00 90.25 196 GLU A N 1
ATOM 1574 C CA . GLU A 1 196 ? 7.438 -10.724 12.007 1.00 90.25 196 GLU A CA 1
ATOM 1575 C C . GLU A 1 196 ? 6.139 -10.070 12.465 1.00 90.25 196 GLU A C 1
ATOM 1577 O O . GLU A 1 196 ? 5.751 -10.210 13.619 1.00 90.25 196 GLU A O 1
ATOM 1582 N N . VAL A 1 197 ? 5.388 -9.423 11.568 1.00 89.62 197 VAL A N 1
ATOM 1583 C CA . VAL A 1 197 ? 4.055 -8.911 11.918 1.00 89.62 197 VAL A CA 1
ATOM 1584 C C . VAL A 1 197 ? 3.135 -10.047 12.374 1.00 89.62 197 VAL A C 1
ATOM 1586 O O . VAL A 1 197 ? 2.397 -9.882 13.344 1.00 89.62 197 VAL A O 1
ATOM 1589 N N . ILE A 1 198 ? 3.172 -11.201 11.702 1.00 88.75 198 ILE A N 1
ATOM 1590 C CA . ILE A 1 198 ? 2.399 -12.387 12.092 1.00 88.75 198 ILE A CA 1
ATOM 1591 C C . ILE A 1 198 ? 2.845 -12.911 13.461 1.00 88.75 198 ILE A C 1
ATOM 1593 O O . ILE A 1 198 ? 1.991 -13.169 14.308 1.00 88.75 198 ILE A O 1
ATOM 1597 N N . GLU A 1 199 ? 4.149 -13.036 13.694 1.00 88.81 199 GLU A N 1
ATOM 1598 C CA . GLU A 1 199 ? 4.720 -13.495 14.964 1.00 88.81 199 GLU A CA 1
ATOM 1599 C C . GLU A 1 199 ? 4.369 -12.541 16.112 1.00 88.81 199 GLU A C 1
ATOM 1601 O O . GLU A 1 199 ? 3.915 -12.991 17.160 1.00 88.81 199 GLU A O 1
ATOM 1606 N N . ASN A 1 200 ? 4.435 -11.228 15.886 1.00 89.19 200 ASN A N 1
ATOM 1607 C CA . ASN A 1 200 ? 4.081 -10.201 16.869 1.00 89.19 200 ASN A CA 1
ATOM 1608 C C . ASN A 1 200 ? 2.571 -10.145 17.159 1.00 89.19 200 ASN A C 1
ATOM 1610 O O . ASN A 1 200 ? 2.152 -9.751 18.246 1.00 89.19 200 ASN A O 1
ATOM 1614 N N . ILE A 1 201 ? 1.723 -10.530 16.198 1.00 84.75 201 ILE A N 1
ATOM 1615 C CA . ILE A 1 201 ? 0.288 -10.745 16.447 1.00 84.75 201 ILE A CA 1
ATOM 1616 C C . ILE A 1 201 ? 0.071 -12.049 17.225 1.00 84.75 201 ILE A C 1
ATOM 1618 O O . ILE A 1 201 ? -0.827 -12.130 18.059 1.00 84.75 201 ILE A O 1
ATOM 1622 N N . HIS A 1 202 ? 0.862 -13.082 16.938 1.00 82.25 202 HIS A N 1
ATOM 1623 C CA . HIS A 1 202 ? 0.738 -14.390 17.571 1.00 82.25 202 HIS A CA 1
ATOM 1624 C C . HIS A 1 202 ? 1.293 -14.427 19.000 1.00 82.25 202 HIS A C 1
ATOM 1626 O O . HIS A 1 202 ? 0.834 -15.237 19.804 1.00 82.25 202 HIS A O 1
ATOM 1632 N N . ALA A 1 203 ? 2.259 -13.565 19.324 1.00 77.56 203 ALA A N 1
ATOM 1633 C CA . ALA A 1 203 ? 2.855 -13.464 20.645 1.00 77.56 203 ALA A CA 1
ATOM 1634 C C . ALA A 1 203 ? 1.757 -13.239 21.702 1.00 77.56 203 ALA A C 1
ATOM 1636 O O . ALA A 1 203 ? 1.120 -12.188 21.787 1.00 77.56 203 ALA A O 1
ATOM 1637 N N . ASN A 1 204 ? 1.515 -14.270 22.516 1.00 58.69 204 ASN A N 1
ATOM 1638 C CA . ASN A 1 204 ? 0.418 -14.346 23.489 1.00 58.69 204 ASN A CA 1
ATOM 1639 C C . ASN A 1 204 ? 0.543 -13.358 24.671 1.00 58.69 204 ASN A C 1
ATOM 1641 O O . ASN A 1 204 ? -0.237 -13.442 25.618 1.00 58.69 204 ASN A O 1
ATOM 1645 N N . ASN A 1 205 ? 1.501 -12.429 24.642 1.00 65.56 205 ASN A N 1
ATOM 1646 C CA . ASN A 1 205 ? 1.595 -11.318 25.590 1.00 65.56 205 ASN A CA 1
ATOM 1647 C C . ASN A 1 205 ? 0.760 -10.099 25.156 1.00 65.56 205 ASN A C 1
ATOM 1649 O O . ASN A 1 205 ? 0.535 -9.205 25.965 1.00 65.56 205 ASN A O 1
ATOM 1653 N N . GLY A 1 206 ? 0.273 -10.059 23.907 1.00 65.38 206 GLY A N 1
ATOM 1654 C CA . GLY A 1 206 ? -0.491 -8.922 23.383 1.00 65.38 206 GLY A CA 1
ATOM 1655 C C . GLY A 1 206 ? 0.344 -7.649 23.205 1.00 65.38 206 GLY A C 1
ATOM 1656 O O . GLY A 1 206 ? -0.220 -6.575 22.989 1.00 65.38 206 GLY A O 1
ATOM 1657 N N . GLU A 1 207 ? 1.670 -7.756 23.290 1.00 76.31 207 GLU A N 1
ATOM 1658 C CA . GLU A 1 207 ? 2.577 -6.618 23.201 1.00 76.31 207 GLU A CA 1
ATOM 1659 C C . GLU A 1 207 ? 2.935 -6.311 21.747 1.00 76.31 207 GLU A C 1
ATOM 1661 O O . GLU A 1 207 ? 3.073 -7.196 20.901 1.00 76.31 207 GLU A O 1
ATOM 1666 N N . ARG A 1 208 ? 3.103 -5.021 21.456 1.00 85.56 208 ARG A N 1
ATOM 1667 C CA . ARG A 1 208 ? 3.646 -4.561 20.176 1.00 85.56 208 ARG A CA 1
ATOM 1668 C C . ARG A 1 208 ? 5.158 -4.655 20.265 1.00 85.56 208 ARG A C 1
ATOM 1670 O O . ARG A 1 208 ? 5.730 -4.189 21.247 1.00 85.56 208 ARG A O 1
ATOM 1677 N N . GLN A 1 209 ? 5.783 -5.207 19.239 1.00 87.56 209 GLN A N 1
ATOM 1678 C CA . GLN A 1 209 ? 7.230 -5.364 19.202 1.00 87.56 209 GLN A CA 1
ATOM 1679 C C . GLN A 1 209 ? 7.853 -4.333 18.269 1.00 87.56 209 GLN A C 1
ATOM 1681 O O . GLN A 1 209 ? 7.211 -3.826 17.341 1.00 87.56 209 GLN A O 1
ATOM 1686 N N . ASP A 1 210 ? 9.100 -4.005 18.572 1.00 86.69 210 ASP A N 1
ATOM 1687 C CA . ASP A 1 210 ? 9.952 -3.174 17.736 1.00 86.69 210 ASP A CA 1
ATOM 1688 C C . ASP A 1 210 ? 10.339 -3.934 16.448 1.00 86.69 210 ASP A C 1
ATOM 1690 O O . ASP A 1 210 ? 10.455 -5.158 16.453 1.00 86.69 210 ASP A O 1
ATOM 1694 N N . ILE A 1 211 ? 10.514 -3.204 15.347 1.00 87.44 211 ILE A N 1
ATOM 1695 C CA . ILE A 1 211 ? 10.963 -3.699 14.033 1.00 87.44 211 ILE A CA 1
ATOM 1696 C C . ILE A 1 211 ? 12.188 -2.928 13.519 1.00 87.44 211 ILE A C 1
ATOM 1698 O O . ILE A 1 211 ? 12.434 -2.848 12.318 1.00 87.44 211 ILE A O 1
ATOM 1702 N N . THR A 1 212 ? 12.951 -2.314 14.420 1.00 86.19 212 THR A N 1
ATOM 1703 C CA . THR A 1 212 ? 14.112 -1.464 14.131 1.00 86.19 212 THR A CA 1
ATOM 1704 C C . THR A 1 212 ? 15.149 -2.172 13.270 1.00 86.19 212 THR A C 1
ATOM 1706 O O . THR A 1 212 ? 15.733 -1.563 12.378 1.00 86.19 212 THR A O 1
ATOM 1709 N N . HIS A 1 213 ? 15.351 -3.474 13.477 1.00 86.12 213 HIS A N 1
ATOM 1710 C CA . HIS A 1 213 ? 16.280 -4.274 12.676 1.00 86.12 213 HIS A CA 1
ATOM 1711 C C . HIS A 1 213 ? 15.836 -4.441 11.214 1.00 86.12 213 HIS A C 1
ATOM 1713 O O . HIS A 1 213 ? 16.656 -4.817 10.381 1.00 86.12 213 HIS A O 1
ATOM 1719 N N . LEU A 1 214 ? 14.578 -4.128 10.880 1.00 87.69 214 LEU A N 1
ATOM 1720 C CA . LEU A 1 214 ? 14.058 -4.115 9.509 1.00 87.69 214 LEU A CA 1
ATOM 1721 C C . LEU A 1 214 ? 14.158 -2.743 8.827 1.00 87.69 214 LEU A C 1
ATOM 1723 O O . LEU A 1 214 ? 13.773 -2.627 7.664 1.00 87.69 214 LEU A O 1
ATOM 1727 N N . ASP A 1 215 ? 14.665 -1.702 9.495 1.00 86.94 215 ASP A N 1
ATOM 1728 C CA . ASP A 1 215 ? 14.706 -0.348 8.925 1.00 86.94 215 ASP A CA 1
ATOM 1729 C C . ASP A 1 215 ? 15.509 -0.294 7.615 1.00 86.94 215 ASP A C 1
ATOM 1731 O O . ASP A 1 215 ? 15.020 0.234 6.614 1.00 86.94 215 ASP A O 1
ATOM 1735 N N . GLY A 1 216 ? 16.682 -0.937 7.578 1.00 84.81 216 GLY A N 1
ATOM 1736 C CA . GLY A 1 216 ? 17.483 -1.051 6.354 1.00 84.81 216 GLY A CA 1
ATOM 1737 C C . GLY A 1 216 ? 16.721 -1.755 5.228 1.00 84.81 216 GLY A C 1
ATOM 1738 O O . GLY A 1 216 ? 16.658 -1.253 4.109 1.00 84.81 216 GLY A O 1
ATOM 1739 N N . LEU A 1 217 ? 16.034 -2.857 5.548 1.00 85.00 217 LEU A N 1
ATOM 1740 C CA . LEU A 1 217 ? 15.227 -3.603 4.582 1.00 85.00 217 LEU A CA 1
ATOM 1741 C C . LEU A 1 217 ? 14.138 -2.727 3.944 1.00 85.00 217 LEU A C 1
ATOM 1743 O O . LEU A 1 217 ? 13.981 -2.728 2.724 1.00 85.00 217 LEU A O 1
ATOM 1747 N N . ILE A 1 218 ? 13.403 -1.966 4.758 1.00 87.56 218 ILE A N 1
ATOM 1748 C CA . ILE A 1 218 ? 12.297 -1.112 4.302 1.00 87.56 218 ILE A CA 1
ATOM 1749 C C . ILE A 1 218 ? 12.798 -0.021 3.345 1.00 87.56 218 ILE A C 1
ATOM 1751 O O . ILE A 1 218 ? 12.152 0.256 2.329 1.00 87.56 218 ILE A O 1
ATOM 1755 N N . HIS A 1 219 ? 13.954 0.580 3.634 1.00 88.12 219 HIS A N 1
ATOM 1756 C CA . HIS A 1 219 ? 14.546 1.619 2.789 1.00 88.12 219 HIS A CA 1
ATOM 1757 C C . HIS A 1 219 ? 15.144 1.061 1.489 1.00 88.12 219 HIS A C 1
ATOM 1759 O O . HIS A 1 219 ? 15.051 1.707 0.439 1.00 88.12 219 HIS A O 1
ATOM 1765 N N . ASP A 1 220 ? 15.662 -0.167 1.523 1.00 89.38 220 ASP A N 1
ATOM 1766 C CA . ASP A 1 220 ? 16.405 -0.766 0.415 1.00 89.38 220 ASP A CA 1
ATOM 1767 C C . ASP A 1 220 ? 15.546 -1.567 -0.573 1.00 89.38 220 ASP A C 1
ATOM 1769 O O . ASP A 1 220 ? 16.089 -2.204 -1.475 1.00 89.38 220 ASP A O 1
ATOM 1773 N N . TRP A 1 221 ? 14.207 -1.496 -0.514 1.00 91.94 221 TRP A N 1
ATOM 1774 C CA . TRP A 1 221 ? 13.331 -2.264 -1.422 1.00 91.94 221 TRP A CA 1
ATOM 1775 C C . TRP A 1 221 ? 13.721 -2.143 -2.905 1.00 91.94 221 TRP A C 1
ATOM 1777 O O . TRP A 1 221 ? 13.742 -3.127 -3.648 1.00 91.94 221 TRP A O 1
ATOM 1787 N N . GLY A 1 222 ? 14.032 -0.923 -3.356 1.00 91.38 222 GLY A N 1
ATOM 1788 C CA . GLY A 1 222 ? 14.428 -0.665 -4.741 1.00 91.38 222 GLY A CA 1
ATOM 1789 C C . GLY A 1 222 ? 15.817 -1.205 -5.094 1.00 91.38 222 GLY A C 1
ATOM 1790 O O . GLY A 1 222 ? 16.023 -1.633 -6.232 1.00 91.38 222 GLY A O 1
ATOM 1791 N N . VAL A 1 223 ? 16.743 -1.195 -4.132 1.00 90.75 223 VAL A N 1
ATOM 1792 C CA . VAL A 1 223 ? 18.102 -1.739 -4.270 1.00 90.75 223 VAL A CA 1
ATOM 1793 C C . VAL A 1 223 ? 18.035 -3.261 -4.339 1.00 90.75 223 VAL A C 1
ATOM 1795 O O . VAL A 1 223 ? 18.578 -3.863 -5.263 1.00 90.75 223 VAL A O 1
ATOM 1798 N N . GLU A 1 224 ? 17.278 -3.873 -3.434 1.00 90.44 224 GLU A N 1
ATOM 1799 C CA . GLU A 1 224 ? 17.107 -5.320 -3.345 1.00 90.44 224 GLU A CA 1
ATOM 1800 C C . GLU A 1 224 ? 16.347 -5.876 -4.560 1.00 90.44 224 GLU A C 1
ATOM 1802 O O . GLU A 1 224 ? 16.734 -6.891 -5.140 1.00 90.44 224 GLU A O 1
ATOM 1807 N N . SER A 1 225 ? 15.342 -5.138 -5.053 1.00 92.31 225 SER A N 1
ATOM 1808 C CA . SER A 1 225 ? 14.676 -5.455 -6.324 1.00 92.31 225 SER A CA 1
ATOM 1809 C C . SER A 1 225 ? 15.657 -5.459 -7.501 1.00 92.31 225 SER A C 1
ATOM 1811 O O . SER A 1 225 ? 15.632 -6.379 -8.316 1.00 92.31 225 SER A O 1
ATOM 1813 N N . ASN A 1 226 ? 16.545 -4.461 -7.590 1.00 91.69 226 ASN A N 1
ATOM 1814 C CA . ASN A 1 226 ? 17.562 -4.401 -8.642 1.00 91.69 226 ASN A CA 1
ATOM 1815 C C . ASN A 1 226 ? 18.543 -5.576 -8.541 1.00 91.69 226 ASN A C 1
ATOM 1817 O O . ASN A 1 226 ? 18.799 -6.247 -9.537 1.00 91.69 226 ASN A O 1
ATOM 1821 N N . ARG A 1 227 ? 19.046 -5.861 -7.333 1.00 90.06 227 ARG A N 1
ATOM 1822 C CA . ARG A 1 227 ? 19.967 -6.977 -7.075 1.00 90.06 227 ARG A CA 1
ATOM 1823 C C . ARG A 1 227 ? 19.385 -8.299 -7.572 1.00 90.06 227 ARG A C 1
ATOM 1825 O O . ARG A 1 227 ? 20.076 -9.057 -8.250 1.00 90.06 227 ARG A O 1
ATOM 1832 N N . ARG A 1 228 ? 18.104 -8.551 -7.286 1.00 88.75 228 ARG A N 1
ATOM 1833 C CA . ARG A 1 228 ? 17.404 -9.771 -7.704 1.00 88.75 228 ARG A CA 1
ATOM 1834 C C . ARG A 1 228 ? 17.212 -9.854 -9.217 1.00 88.75 228 ARG A C 1
ATOM 1836 O O . ARG A 1 228 ? 17.478 -10.899 -9.802 1.00 88.75 228 ARG A O 1
ATOM 1843 N N . VAL A 1 229 ? 16.824 -8.752 -9.860 1.00 89.69 229 VAL A N 1
ATOM 1844 C CA . VAL A 1 229 ? 16.692 -8.692 -11.326 1.00 89.69 229 VAL A CA 1
ATOM 1845 C C . VAL A 1 229 ? 18.041 -8.896 -12.017 1.00 89.69 229 VAL A C 1
ATOM 1847 O O . VAL A 1 229 ? 18.114 -9.634 -12.996 1.00 89.69 229 VAL A O 1
ATOM 1850 N N . ALA A 1 230 ? 19.111 -8.289 -11.499 1.00 88.00 230 ALA A N 1
ATOM 1851 C CA . ALA A 1 230 ? 20.459 -8.450 -12.033 1.00 88.00 230 ALA A CA 1
ATOM 1852 C C . ALA A 1 230 ? 20.961 -9.897 -11.897 1.00 88.00 230 ALA A C 1
ATOM 1854 O O . ALA A 1 230 ? 21.529 -10.436 -12.844 1.00 88.00 230 ALA A O 1
ATOM 1855 N N . ALA A 1 231 ? 20.712 -10.549 -10.757 1.00 86.31 231 ALA A N 1
ATOM 1856 C CA . ALA A 1 231 ? 21.061 -11.955 -10.559 1.00 86.31 231 ALA A CA 1
ATOM 1857 C C . ALA A 1 231 ? 20.338 -12.872 -11.562 1.00 86.31 231 ALA A C 1
ATOM 1859 O O . ALA A 1 231 ? 20.988 -13.690 -12.215 1.00 86.31 231 ALA A O 1
ATOM 1860 N N . ALA A 1 232 ? 19.027 -12.683 -11.742 1.00 83.25 232 ALA A N 1
ATOM 1861 C CA . ALA A 1 232 ? 18.242 -13.439 -12.716 1.00 83.25 232 ALA A CA 1
ATOM 1862 C C . ALA A 1 232 ? 18.736 -13.216 -14.157 1.00 83.25 232 ALA A C 1
ATOM 1864 O O . ALA A 1 232 ? 18.828 -14.160 -14.941 1.00 83.25 232 ALA A O 1
ATOM 1865 N N . ASP A 1 233 ? 19.108 -11.980 -14.503 1.00 82.38 233 ASP A N 1
ATOM 1866 C CA . ASP A 1 233 ? 19.669 -11.640 -15.814 1.00 82.38 233 ASP A CA 1
ATOM 1867 C C . ASP A 1 233 ? 21.030 -12.313 -16.062 1.00 82.38 233 ASP A C 1
ATOM 1869 O O . ASP A 1 233 ? 21.252 -12.882 -17.132 1.00 82.38 233 ASP A O 1
ATOM 1873 N N . HIS A 1 234 ? 21.919 -12.320 -15.064 1.00 81.12 234 HIS A N 1
ATOM 1874 C CA . HIS A 1 234 ? 23.205 -13.021 -15.142 1.00 81.12 234 HIS A CA 1
ATOM 1875 C C . HIS A 1 234 ? 23.033 -14.533 -15.325 1.00 81.12 234 HIS A C 1
ATOM 1877 O O . HIS A 1 234 ? 23.699 -15.126 -16.176 1.00 81.12 234 HIS A O 1
ATOM 1883 N N . GLN A 1 235 ? 22.120 -15.160 -14.576 1.00 76.81 235 GLN A N 1
ATOM 1884 C CA . GLN A 1 235 ? 21.818 -16.587 -14.733 1.00 76.81 235 GLN A CA 1
ATOM 1885 C C . GLN A 1 235 ? 21.273 -16.914 -16.128 1.00 76.81 235 GLN A C 1
ATOM 1887 O O . GLN A 1 235 ? 21.619 -17.950 -16.701 1.00 76.81 235 GLN A O 1
ATOM 1892 N N . HIS A 1 236 ? 20.454 -16.023 -16.694 1.00 71.25 236 HIS A N 1
ATOM 1893 C CA . HIS A 1 236 ? 19.916 -16.179 -18.044 1.00 71.25 236 HIS A CA 1
ATOM 1894 C C . HIS A 1 236 ? 21.000 -16.079 -19.126 1.00 71.25 236 HIS A C 1
ATOM 1896 O O . HIS A 1 236 ? 20.950 -16.802 -20.117 1.00 71.25 236 HIS A O 1
ATOM 1902 N N . GLN A 1 237 ? 21.988 -15.198 -18.949 1.00 70.56 237 GLN A N 1
ATOM 1903 C CA . GLN A 1 237 ? 23.056 -14.980 -19.932 1.00 70.56 237 GLN A CA 1
ATOM 1904 C C . GLN A 1 237 ? 24.119 -16.083 -19.934 1.00 70.56 237 GLN A C 1
ATOM 1906 O O . GLN A 1 237 ? 24.685 -16.374 -20.986 1.00 70.56 237 GLN A O 1
ATOM 1911 N N . HIS A 1 238 ? 24.392 -16.697 -18.781 1.00 66.25 238 HIS A N 1
ATOM 1912 C CA . HIS A 1 238 ? 25.493 -17.653 -18.626 1.00 66.25 238 HIS A CA 1
ATOM 1913 C C . HIS A 1 238 ? 25.063 -19.121 -18.531 1.00 66.25 238 HIS A C 1
ATOM 1915 O O . HIS A 1 238 ? 25.914 -19.978 -18.321 1.00 66.25 238 HIS A O 1
ATOM 1921 N N . GLY A 1 239 ? 23.776 -19.423 -18.732 1.00 52.94 239 GLY A N 1
ATOM 1922 C CA . GLY A 1 239 ? 23.280 -20.793 -18.847 1.00 52.94 239 GLY A CA 1
ATOM 1923 C C . GLY A 1 239 ? 23.433 -21.603 -17.559 1.00 52.94 239 GLY A C 1
ATOM 1924 O O . GLY A 1 239 ? 24.344 -22.410 -17.437 1.00 52.94 239 GLY A O 1
ATOM 1925 N N . GLY A 1 240 ? 22.504 -21.428 -16.616 1.00 49.16 240 GLY A N 1
ATOM 1926 C CA . GLY A 1 240 ? 22.181 -22.451 -15.610 1.00 49.16 240 GLY A CA 1
ATOM 1927 C C . GLY A 1 240 ? 23.303 -22.900 -14.662 1.00 49.16 240 GLY A C 1
ATOM 1928 O O . GLY A 1 240 ? 23.203 -23.991 -14.108 1.00 49.16 240 GLY A O 1
ATOM 1929 N N . GLY A 1 241 ? 24.348 -22.098 -14.453 1.00 42.09 241 GLY A N 1
ATOM 1930 C CA . GLY A 1 241 ? 25.246 -22.268 -13.307 1.00 42.09 241 GLY A CA 1
ATOM 1931 C C . GLY A 1 241 ? 24.547 -21.842 -12.014 1.00 42.09 241 GLY A C 1
ATOM 1932 O O . GLY A 1 241 ? 23.732 -20.914 -12.043 1.00 42.09 241 GLY A O 1
ATOM 1933 N N . GLU A 1 242 ? 24.841 -22.527 -10.900 1.00 42.41 242 GLU A N 1
ATOM 1934 C CA . GLU A 1 242 ? 24.332 -22.190 -9.563 1.00 42.41 242 GLU A CA 1
ATOM 1935 C C . GLU A 1 242 ? 24.339 -20.674 -9.343 1.00 42.41 242 GLU A C 1
ATOM 1937 O O . GLU A 1 242 ? 25.302 -19.987 -9.696 1.00 42.41 242 GLU A O 1
ATOM 1942 N N . ALA A 1 243 ? 23.235 -20.156 -8.790 1.00 43.06 243 ALA A N 1
ATOM 1943 C CA . ALA A 1 243 ? 23.128 -18.754 -8.411 1.00 43.06 243 ALA A CA 1
ATOM 1944 C C . ALA A 1 243 ? 24.415 -18.338 -7.688 1.00 43.06 243 ALA A C 1
ATOM 1946 O O . ALA A 1 243 ? 24.819 -19.061 -6.771 1.00 43.06 243 ALA A O 1
ATOM 1947 N N . PRO A 1 244 ? 25.067 -17.220 -8.064 1.00 41.84 244 PRO A N 1
ATOM 1948 C CA . PRO A 1 244 ? 26.192 -16.735 -7.287 1.00 41.84 244 PRO A CA 1
ATOM 1949 C C . PRO A 1 244 ? 25.714 -16.620 -5.843 1.00 41.84 244 PRO A C 1
ATOM 1951 O O . PRO A 1 244 ? 24.711 -15.949 -5.572 1.00 41.84 244 PRO A O 1
ATOM 1954 N N . ALA A 1 245 ? 26.376 -17.3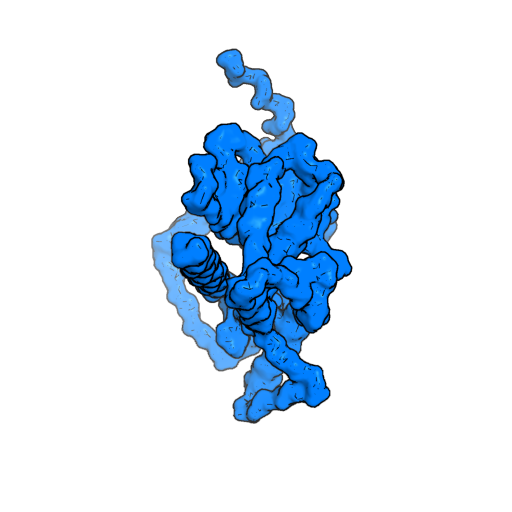61 -4.949 1.00 41.25 245 ALA A N 1
ATOM 1955 C CA . ALA A 1 245 ? 26.054 -17.355 -3.534 1.00 41.25 245 ALA A CA 1
ATOM 1956 C C . ALA A 1 245 ? 25.941 -15.897 -3.087 1.00 41.25 245 ALA A C 1
ATOM 1958 O O . ALA A 1 245 ? 26.780 -15.068 -3.461 1.00 41.25 245 ALA A O 1
ATOM 1959 N N . ALA A 1 246 ? 24.873 -15.583 -2.346 1.00 42.31 246 ALA A N 1
ATOM 1960 C CA . ALA A 1 246 ? 24.714 -14.269 -1.743 1.00 42.31 246 ALA A CA 1
ATOM 1961 C C . ALA A 1 246 ? 26.055 -13.884 -1.109 1.00 42.31 246 ALA A C 1
ATOM 1963 O O . ALA A 1 246 ? 26.646 -14.699 -0.394 1.00 42.31 246 ALA A O 1
ATOM 1964 N N . ALA A 1 247 ? 26.573 -12.699 -1.455 1.00 39.25 247 ALA A N 1
ATOM 1965 C CA . ALA A 1 247 ? 27.866 -12.255 -0.954 1.00 39.25 247 ALA A CA 1
ATOM 1966 C C . ALA A 1 247 ? 27.900 -12.471 0.571 1.00 39.25 247 ALA A C 1
ATOM 1968 O O . ALA A 1 247 ? 26.897 -12.174 1.229 1.00 39.25 247 ALA A O 1
ATOM 1969 N N . PRO A 1 248 ? 28.983 -13.034 1.136 1.00 29.64 248 PRO A N 1
ATOM 1970 C CA . PRO A 1 248 ? 29.032 -13.355 2.557 1.00 29.64 248 PRO A CA 1
ATOM 1971 C C . PRO A 1 248 ? 28.708 -12.098 3.377 1.00 29.64 248 PRO A C 1
ATOM 1973 O O . PRO A 1 248 ? 29.432 -11.108 3.314 1.00 29.64 248 PRO A O 1
ATOM 1976 N N . GLY A 1 249 ? 27.572 -12.131 4.084 1.00 39.53 249 GLY A N 1
ATOM 1977 C CA . GLY A 1 249 ? 27.006 -10.993 4.822 1.00 39.53 249 GLY A CA 1
ATOM 1978 C C . GLY A 1 249 ? 25.665 -10.456 4.297 1.00 39.53 249 GLY A C 1
ATOM 1979 O O . GLY A 1 249 ? 25.047 -9.641 4.976 1.00 39.53 249 GLY A O 1
ATOM 1980 N N . VAL A 1 250 ? 25.175 -10.911 3.137 1.00 40.88 250 VAL A N 1
ATOM 1981 C CA . VAL A 1 250 ? 23.862 -10.515 2.599 1.00 40.88 250 VAL A CA 1
ATOM 1982 C C . VAL A 1 250 ? 22.800 -11.514 3.051 1.00 40.88 250 VAL A C 1
ATOM 1984 O O . VAL A 1 250 ? 22.716 -12.631 2.543 1.00 40.88 250 VAL A O 1
ATOM 1987 N N . VAL A 1 251 ? 21.984 -11.108 4.021 1.00 45.28 251 VAL A N 1
ATOM 1988 C CA . VAL A 1 251 ? 20.781 -11.842 4.426 1.00 45.28 251 VAL A CA 1
ATOM 1989 C C . VAL A 1 251 ? 19.771 -11.769 3.275 1.00 45.28 251 VAL A C 1
ATOM 1991 O O . VAL A 1 251 ? 19.419 -10.678 2.832 1.00 45.28 251 VAL A O 1
ATOM 1994 N N . ASP A 1 252 ? 19.306 -12.914 2.766 1.00 56.34 252 ASP A N 1
ATOM 1995 C CA . ASP A 1 252 ? 18.131 -12.942 1.887 1.00 56.34 252 ASP A CA 1
ATOM 1996 C C . ASP A 1 252 ? 16.897 -12.631 2.738 1.00 56.34 252 ASP A C 1
ATOM 1998 O O . ASP A 1 252 ? 16.345 -13.492 3.421 1.00 56.34 252 ASP A O 1
ATOM 2002 N N . TYR A 1 253 ? 16.495 -11.364 2.739 1.00 59.97 253 TYR A N 1
ATOM 2003 C CA . TYR A 1 253 ? 15.348 -10.885 3.506 1.00 59.97 253 TYR A CA 1
ATOM 2004 C C . TYR A 1 253 ? 13.991 -11.318 2.912 1.00 59.97 253 TYR A C 1
ATOM 2006 O O . TYR A 1 253 ? 12.945 -11.028 3.498 1.00 59.97 253 TYR A O 1
ATOM 2014 N N . GLY A 1 254 ? 13.991 -12.007 1.762 1.00 76.81 254 GLY A N 1
ATOM 2015 C CA . GLY A 1 254 ? 12.806 -12.524 1.082 1.00 76.81 254 GLY A CA 1
ATOM 2016 C C . GLY A 1 254 ? 11.892 -11.419 0.542 1.00 76.81 254 GLY A C 1
ATOM 2017 O O . GLY A 1 254 ? 11.172 -10.754 1.288 1.00 76.81 254 GLY A O 1
ATOM 2018 N N . LEU A 1 255 ? 11.860 -11.240 -0.779 1.00 89.69 255 LEU A N 1
ATOM 2019 C CA . LEU A 1 255 ? 10.922 -10.328 -1.444 1.00 89.69 255 LEU A CA 1
ATOM 2020 C C . LEU A 1 255 ? 9.634 -11.061 -1.836 1.00 89.69 255 LEU A C 1
ATOM 2022 O O . LEU A 1 255 ? 9.674 -12.139 -2.421 1.00 89.69 255 LEU A O 1
ATOM 2026 N N . TRP A 1 256 ? 8.483 -10.439 -1.572 1.00 91.06 256 TRP A N 1
ATOM 2027 C CA . TRP A 1 256 ? 7.199 -10.868 -2.139 1.00 91.06 256 TRP A CA 1
ATOM 2028 C C . TRP A 1 256 ? 6.932 -10.248 -3.511 1.00 91.06 256 TRP A C 1
ATOM 2030 O O . TRP A 1 256 ? 6.241 -10.848 -4.337 1.00 91.06 256 TRP A O 1
ATOM 2040 N N . VAL A 1 257 ? 7.434 -9.029 -3.730 1.00 93.50 257 VAL A N 1
ATOM 2041 C CA . VAL A 1 257 ? 7.183 -8.220 -4.925 1.00 93.50 257 VAL A CA 1
ATOM 2042 C C . VAL A 1 257 ? 8.435 -7.419 -5.264 1.00 93.50 257 VAL A C 1
ATOM 2044 O O . VAL A 1 257 ? 9.044 -6.801 -4.388 1.00 93.50 257 VAL A O 1
ATOM 2047 N N . LEU A 1 258 ? 8.785 -7.374 -6.548 1.00 94.25 258 LEU A N 1
ATOM 2048 C CA . LEU A 1 258 ? 9.877 -6.549 -7.057 1.00 94.25 258 LEU A CA 1
ATOM 2049 C C . LEU A 1 258 ? 9.356 -5.189 -7.522 1.00 94.25 258 LEU A C 1
ATOM 2051 O O . LEU A 1 258 ? 8.330 -5.095 -8.200 1.00 94.25 258 LEU A O 1
ATOM 2055 N N . LYS A 1 259 ? 10.094 -4.124 -7.220 1.00 94.88 259 LYS A N 1
ATOM 2056 C CA . LYS A 1 259 ? 9.804 -2.789 -7.742 1.00 94.88 259 LYS A CA 1
ATOM 2057 C C . LYS A 1 259 ? 10.184 -2.703 -9.219 1.00 94.88 259 LYS A C 1
ATOM 2059 O O . LYS A 1 259 ? 11.325 -2.977 -9.590 1.00 94.88 259 LYS A O 1
ATOM 2064 N N . TYR A 1 260 ? 9.256 -2.254 -10.061 1.00 94.12 260 TYR A N 1
ATOM 2065 C CA . TYR A 1 260 ? 9.578 -1.945 -11.449 1.00 94.12 260 TYR A CA 1
ATOM 2066 C C . TYR A 1 260 ? 10.559 -0.779 -11.555 1.00 94.12 260 TYR A C 1
ATOM 2068 O O . TYR A 1 260 ? 10.378 0.281 -10.950 1.00 94.12 260 TYR A O 1
ATOM 2076 N N . ASN A 1 261 ? 11.545 -0.942 -12.431 1.00 91.62 261 ASN A N 1
ATOM 2077 C CA . ASN A 1 261 ? 12.398 0.140 -12.884 1.00 91.62 261 ASN A CA 1
ATOM 2078 C C . ASN A 1 261 ? 12.729 -0.055 -14.370 1.00 91.62 261 ASN A C 1
ATOM 2080 O O . ASN A 1 261 ? 13.187 -1.137 -14.758 1.00 91.62 261 ASN A O 1
ATOM 2084 N N . PRO A 1 262 ? 12.542 0.975 -15.213 1.00 88.88 262 PRO A N 1
ATOM 2085 C CA . PRO A 1 262 ? 12.797 0.857 -16.643 1.00 88.88 262 PRO A CA 1
ATOM 2086 C C . PRO A 1 262 ? 14.270 0.591 -16.985 1.00 88.88 262 PRO A C 1
ATOM 2088 O O . PRO A 1 262 ? 14.536 0.086 -18.069 1.00 88.88 262 PRO A O 1
ATOM 2091 N N . TYR A 1 263 ? 15.220 0.900 -16.100 1.00 88.31 263 TYR A N 1
ATOM 2092 C CA . TYR A 1 263 ? 16.647 0.731 -16.380 1.00 88.31 263 TYR A CA 1
ATOM 2093 C C . TYR A 1 263 ? 17.128 -0.720 -16.282 1.00 88.31 263 TYR A C 1
ATOM 2095 O O . TYR A 1 263 ? 18.088 -1.064 -16.961 1.00 88.31 263 TYR A O 1
ATOM 2103 N N . TYR A 1 264 ? 16.467 -1.572 -15.492 1.00 85.88 264 TYR A N 1
ATOM 2104 C CA . TYR A 1 264 ? 16.889 -2.968 -15.302 1.00 85.88 264 TYR A CA 1
ATOM 2105 C C . TYR A 1 264 ? 15.802 -4.003 -15.618 1.00 85.88 264 TYR A C 1
ATOM 2107 O O . TYR A 1 264 ? 16.115 -5.066 -16.146 1.00 85.88 264 TYR A O 1
ATOM 2115 N N . VAL A 1 265 ? 14.515 -3.694 -15.413 1.00 88.56 265 VAL A N 1
ATOM 2116 C CA . VAL A 1 265 ? 13.429 -4.638 -15.741 1.00 88.56 265 VAL A CA 1
ATOM 2117 C C . VAL A 1 265 ? 13.159 -4.676 -17.245 1.00 88.56 265 VAL A C 1
ATOM 2119 O O . VAL A 1 265 ? 13.033 -5.749 -17.833 1.00 88.56 265 VAL A O 1
ATOM 2122 N N . LEU A 1 266 ? 13.081 -3.514 -17.900 1.00 86.56 266 LEU A N 1
ATOM 2123 C CA . LEU A 1 266 ? 12.749 -3.449 -19.326 1.00 86.56 266 LEU A CA 1
ATOM 2124 C C . LEU A 1 266 ? 13.805 -4.126 -20.223 1.00 86.56 266 LEU A C 1
ATOM 2126 O O . LEU A 1 266 ? 13.399 -4.831 -21.150 1.00 86.56 266 LEU A O 1
ATOM 2130 N N . PRO A 1 267 ? 15.127 -3.978 -19.986 1.00 86.56 267 PRO A N 1
ATOM 2131 C CA . PRO A 1 267 ? 16.136 -4.735 -20.726 1.00 86.56 267 PRO A CA 1
ATOM 2132 C C . PRO A 1 267 ? 15.998 -6.251 -20.563 1.00 86.56 267 PRO A C 1
ATOM 2134 O O . PRO A 1 267 ? 16.102 -6.969 -21.557 1.00 86.56 267 PRO A O 1
ATOM 2137 N N . LEU A 1 268 ? 15.712 -6.740 -19.348 1.00 83.88 268 LEU A N 1
ATOM 2138 C CA . LEU A 1 268 ? 15.474 -8.164 -19.098 1.00 83.88 268 LEU A CA 1
ATOM 2139 C C . LEU A 1 268 ? 14.271 -8.674 -19.904 1.00 83.88 268 LEU A C 1
ATOM 2141 O O . LEU A 1 268 ? 14.418 -9.629 -20.663 1.00 83.88 268 LEU A O 1
ATOM 2145 N N . ILE A 1 269 ? 13.125 -7.983 -19.832 1.00 81.75 269 ILE A N 1
ATOM 2146 C CA . ILE A 1 269 ? 11.925 -8.333 -20.615 1.00 81.75 269 ILE A CA 1
ATOM 2147 C C . ILE A 1 269 ? 12.246 -8.362 -22.115 1.00 81.75 269 ILE A C 1
ATOM 2149 O O . ILE A 1 269 ? 11.877 -9.300 -22.818 1.00 81.75 269 ILE A O 1
ATOM 2153 N N . ARG A 1 270 ? 12.939 -7.336 -22.630 1.00 83.75 270 ARG A N 1
ATOM 2154 C CA . ARG A 1 270 ? 13.293 -7.254 -24.056 1.00 83.75 270 ARG A CA 1
ATOM 2155 C C . ARG A 1 270 ? 14.169 -8.425 -24.497 1.00 83.75 270 ARG A C 1
ATOM 2157 O O . ARG A 1 270 ? 13.905 -8.982 -25.556 1.00 83.75 270 ARG A O 1
ATOM 2164 N N . ARG A 1 271 ? 15.168 -8.811 -23.697 1.00 81.25 271 ARG A N 1
ATOM 2165 C CA . ARG A 1 271 ? 16.028 -9.970 -23.990 1.00 81.25 271 ARG A CA 1
ATOM 2166 C C . ARG A 1 271 ? 15.250 -11.282 -23.959 1.00 81.25 271 ARG A C 1
ATOM 2168 O O . ARG A 1 271 ? 15.358 -12.060 -24.900 1.00 81.25 271 ARG A O 1
ATOM 2175 N N . GLN A 1 272 ? 14.402 -11.485 -22.951 1.00 75.19 272 GLN A N 1
ATOM 2176 C CA . GLN A 1 272 ? 13.542 -12.670 -22.862 1.00 75.19 272 GLN A CA 1
ATOM 2177 C C . GLN A 1 272 ? 12.608 -12.794 -24.077 1.00 75.19 272 GLN A C 1
ATOM 2179 O O . GLN A 1 272 ? 12.478 -13.875 -24.643 1.00 75.19 272 GLN A O 1
ATOM 2184 N N . LEU A 1 273 ? 12.019 -11.685 -24.540 1.00 75.94 273 LEU A N 1
ATOM 2185 C CA . LEU A 1 273 ? 11.180 -11.662 -25.747 1.00 75.94 273 LEU A CA 1
ATOM 2186 C C . LEU A 1 273 ? 11.961 -11.932 -27.042 1.00 75.94 273 LEU A C 1
ATOM 2188 O O . LEU A 1 273 ? 11.387 -12.455 -27.994 1.00 75.94 273 LEU A O 1
ATOM 2192 N N . GLN A 1 274 ? 13.243 -11.562 -27.104 1.00 80.19 274 GLN A N 1
ATOM 2193 C CA . GLN A 1 274 ? 14.106 -11.857 -28.254 1.00 80.19 274 GLN A CA 1
ATOM 2194 C C . GLN A 1 274 ? 14.500 -13.339 -28.310 1.00 80.19 274 GLN A C 1
ATOM 2196 O O . GLN A 1 274 ? 14.561 -13.908 -29.396 1.00 80.19 274 GLN A O 1
ATOM 2201 N N . GLN A 1 275 ? 14.758 -13.959 -27.155 1.00 70.88 275 GLN A N 1
ATOM 2202 C CA . GLN A 1 275 ? 15.171 -15.364 -27.046 1.00 70.88 275 GLN A CA 1
ATOM 2203 C C . GLN A 1 275 ? 13.992 -16.339 -27.152 1.00 70.88 275 GLN A C 1
ATOM 2205 O O . GLN A 1 275 ? 14.126 -17.417 -27.727 1.00 70.88 275 GLN A O 1
ATOM 2210 N N . HIS A 1 276 ? 12.824 -15.937 -26.653 1.00 67.81 276 HIS A N 1
ATOM 2211 C CA . HIS A 1 276 ? 11.573 -16.677 -26.762 1.00 67.81 276 HIS A CA 1
ATOM 2212 C C . HIS A 1 276 ? 10.513 -15.785 -27.414 1.00 67.81 276 HIS A C 1
ATOM 2214 O O . HIS A 1 276 ? 9.705 -15.170 -26.708 1.00 67.81 276 HIS A O 1
ATOM 2220 N N . PRO A 1 277 ? 10.501 -15.693 -28.759 1.00 60.81 277 PRO A N 1
ATOM 2221 C CA . PRO A 1 277 ? 9.486 -14.938 -29.471 1.00 60.81 277 PRO A CA 1
ATOM 2222 C C . PRO A 1 277 ? 8.114 -15.474 -29.074 1.00 60.81 277 PRO A C 1
ATOM 2224 O O . PRO A 1 277 ? 7.790 -16.635 -29.327 1.00 60.81 277 PRO A O 1
ATOM 2227 N N . GLN A 1 278 ? 7.311 -14.633 -28.423 1.00 57.59 278 GLN A N 1
ATOM 2228 C CA . GLN A 1 278 ? 5.908 -14.948 -28.190 1.00 57.59 278 GLN A CA 1
ATOM 2229 C C . GLN A 1 278 ? 5.274 -15.275 -29.551 1.00 57.59 278 GLN A C 1
ATOM 2231 O O . GLN A 1 278 ? 5.536 -14.547 -30.521 1.00 57.59 278 GLN A O 1
ATOM 2236 N N . PRO A 1 279 ? 4.448 -16.333 -29.662 1.00 54.91 279 PRO A N 1
ATOM 2237 C CA . PRO A 1 279 ? 3.653 -16.516 -30.863 1.00 54.91 279 PRO A CA 1
ATOM 2238 C C . PRO A 1 279 ? 2.878 -15.215 -31.115 1.00 54.91 279 PRO A C 1
ATOM 2240 O O . PRO A 1 279 ? 2.449 -14.567 -30.152 1.00 54.91 279 PRO A O 1
ATOM 2243 N N . PRO A 1 280 ? 2.742 -14.778 -32.379 1.00 54.50 280 PRO A N 1
ATOM 2244 C CA . PRO A 1 280 ? 2.070 -13.526 -32.688 1.00 54.50 280 PRO A CA 1
ATOM 2245 C C . PRO A 1 280 ? 0.720 -13.500 -31.977 1.00 54.50 280 PRO A C 1
ATOM 2247 O O . PRO A 1 280 ? -0.020 -14.486 -32.027 1.00 54.50 280 PRO A 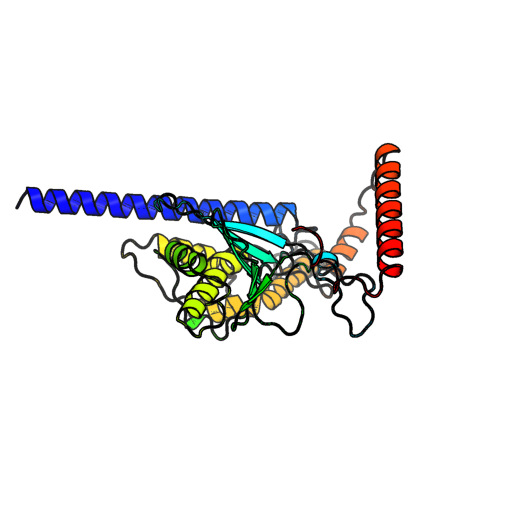O 1
ATOM 2250 N N . PHE A 1 281 ? 0.419 -12.387 -31.295 1.00 53.72 281 PHE A N 1
ATOM 2251 C CA . PHE A 1 281 ? -0.881 -12.208 -30.658 1.00 53.72 281 PHE A CA 1
ATOM 2252 C C . PHE A 1 281 ? -1.962 -12.613 -31.663 1.00 53.72 281 PHE A C 1
ATOM 2254 O O . PHE A 1 281 ? -1.929 -12.109 -32.796 1.00 53.72 281 PHE A O 1
ATOM 2261 N N . PRO A 1 282 ? -2.898 -13.507 -31.292 1.00 59.44 282 PRO A N 1
ATOM 2262 C CA . PRO A 1 282 ? -3.960 -13.885 -32.202 1.00 59.44 282 PRO A CA 1
ATOM 2263 C C . PRO A 1 282 ? -4.636 -12.596 -32.675 1.00 59.44 282 PRO A C 1
ATOM 2265 O O . PRO A 1 282 ? -4.923 -11.715 -31.850 1.00 59.44 282 PRO A O 1
ATOM 2268 N N . PRO A 1 283 ? -4.818 -12.420 -33.995 1.00 67.69 283 PRO A N 1
ATOM 2269 C CA . PRO A 1 283 ? -5.344 -11.184 -34.535 1.00 67.69 283 PRO A CA 1
ATOM 2270 C C . PRO A 1 283 ? -6.655 -10.867 -33.828 1.00 67.69 283 PRO A C 1
ATOM 2272 O O . PRO A 1 283 ? -7.530 -11.726 -33.718 1.00 67.69 283 PRO A O 1
ATOM 2275 N N . LEU A 1 284 ? -6.775 -9.628 -33.337 1.00 69.00 284 LEU A N 1
ATOM 2276 C CA . LEU A 1 284 ? -7.982 -9.177 -32.652 1.00 69.00 284 LEU A CA 1
ATOM 2277 C C . LEU A 1 284 ? -9.201 -9.575 -33.482 1.00 69.00 284 LEU A C 1
ATOM 2279 O O . LEU A 1 284 ? -9.288 -9.250 -34.674 1.00 69.00 284 LEU A O 1
ATOM 2283 N N . THR A 1 285 ? -10.149 -10.254 -32.844 1.00 80.94 285 THR A N 1
ATOM 2284 C CA . THR A 1 285 ? -11.415 -10.598 -33.488 1.00 80.94 285 THR A CA 1
ATOM 2285 C C . THR A 1 285 ? -12.081 -9.320 -34.016 1.00 80.94 285 THR A C 1
ATOM 2287 O O . THR A 1 285 ? -11.887 -8.236 -33.447 1.00 80.94 285 THR A O 1
ATOM 2290 N N . PRO A 1 286 ? -12.914 -9.391 -35.068 1.00 78.62 286 PRO A N 1
ATOM 2291 C CA . PRO A 1 286 ? -13.644 -8.226 -35.577 1.00 78.62 286 PRO A CA 1
ATOM 2292 C C . PRO A 1 286 ? -14.398 -7.461 -34.475 1.00 78.62 286 PRO A C 1
ATOM 2294 O O . PRO A 1 286 ? -14.464 -6.230 -34.482 1.00 78.62 286 PRO A O 1
ATOM 2297 N N . ARG A 1 287 ? -14.896 -8.189 -33.466 1.00 74.56 287 ARG A N 1
ATOM 2298 C CA . ARG A 1 287 ? -15.562 -7.632 -32.283 1.00 74.56 287 ARG A CA 1
ATOM 2299 C C . ARG A 1 287 ? -14.602 -6.832 -31.395 1.00 74.56 287 ARG A C 1
ATOM 2301 O O . ARG A 1 287 ? -14.934 -5.708 -31.022 1.00 74.56 287 ARG A O 1
ATOM 2308 N N . GLN A 1 288 ? -13.410 -7.359 -31.116 1.00 68.56 288 GLN A N 1
ATOM 2309 C CA . GLN A 1 288 ? -12.371 -6.657 -30.352 1.00 68.56 288 GLN A CA 1
ATOM 2310 C C . GLN A 1 288 ? -11.832 -5.435 -31.109 1.00 68.56 288 GLN A C 1
ATOM 2312 O O . GLN A 1 288 ? -11.706 -4.367 -30.512 1.00 68.56 288 GLN A O 1
ATOM 2317 N N . LYS A 1 289 ? -11.613 -5.535 -32.430 1.00 74.69 289 LYS A N 1
ATOM 2318 C CA . LYS A 1 289 ? -11.226 -4.390 -33.280 1.00 74.69 289 LYS A CA 1
ATOM 2319 C C . LYS A 1 289 ? -12.271 -3.274 -33.227 1.00 74.69 289 LYS A C 1
ATOM 2321 O O . LYS A 1 289 ? -11.931 -2.114 -33.005 1.00 74.69 289 LYS A O 1
ATOM 2326 N N . LYS A 1 290 ? -13.559 -3.622 -33.345 1.00 78.12 290 LYS A N 1
ATOM 2327 C CA . LYS A 1 290 ? -14.677 -2.669 -33.240 1.00 78.12 290 LYS A CA 1
ATOM 2328 C C . LYS A 1 290 ? -14.756 -2.025 -31.852 1.00 78.12 290 LYS A C 1
ATOM 2330 O O . LYS A 1 290 ? -15.021 -0.829 -31.746 1.00 78.12 290 LYS A O 1
ATOM 2335 N N . GLN A 1 291 ? -14.505 -2.786 -30.788 1.00 75.12 291 GLN A N 1
ATOM 2336 C CA . GLN A 1 291 ? -14.506 -2.276 -29.415 1.00 75.12 291 GLN A CA 1
ATOM 2337 C C . GLN A 1 291 ? -13.318 -1.342 -29.146 1.00 75.12 291 GLN A C 1
ATOM 2339 O O . GLN A 1 291 ? -13.489 -0.294 -28.523 1.00 75.12 291 GLN A O 1
ATOM 2344 N N . GLN A 1 292 ? -12.135 -1.671 -29.665 1.00 76.31 292 GLN A N 1
ATOM 2345 C CA . GLN A 1 292 ? -10.944 -0.832 -29.565 1.00 76.31 292 GLN A CA 1
ATOM 2346 C C . GLN A 1 292 ? -11.100 0.467 -30.369 1.00 76.31 292 GLN A C 1
ATOM 2348 O O . GLN A 1 292 ? -10.771 1.538 -29.861 1.00 76.31 292 GLN A O 1
ATOM 2353 N N . LEU A 1 293 ? -11.680 0.400 -31.574 1.00 79.62 293 LEU A N 1
ATOM 2354 C CA . LEU A 1 293 ? -12.015 1.579 -32.376 1.00 79.62 293 LEU A CA 1
ATOM 2355 C C . LEU A 1 293 ? -13.029 2.475 -31.655 1.00 79.62 293 LEU A C 1
ATOM 2357 O O . LEU A 1 293 ? -12.818 3.680 -31.559 1.00 79.62 293 LEU A O 1
ATOM 2361 N N . ARG A 1 294 ? -14.087 1.892 -31.071 1.00 76.56 294 ARG A N 1
ATOM 2362 C CA . ARG A 1 294 ? -15.052 2.636 -30.244 1.00 76.56 294 ARG A CA 1
ATOM 2363 C C . ARG A 1 294 ? -14.377 3.324 -29.060 1.00 76.56 294 ARG A C 1
ATOM 2365 O O . ARG A 1 294 ? -14.652 4.494 -28.826 1.00 76.56 294 ARG A O 1
ATOM 2372 N N . ARG A 1 295 ? -13.474 2.640 -28.348 1.00 71.88 295 ARG A N 1
ATOM 2373 C CA . ARG A 1 295 ? -12.705 3.235 -27.240 1.00 71.88 295 ARG A CA 1
ATOM 2374 C C . ARG A 1 295 ? -11.828 4.398 -27.710 1.00 71.88 295 ARG A C 1
ATOM 2376 O O . ARG A 1 295 ? -11.836 5.439 -27.063 1.00 71.88 295 ARG A O 1
ATOM 2383 N N . ARG A 1 296 ? -11.132 4.254 -28.843 1.00 74.62 296 ARG A N 1
ATOM 2384 C CA . ARG A 1 296 ? -10.309 5.328 -29.430 1.00 74.62 296 ARG A CA 1
ATOM 2385 C C . ARG A 1 296 ? -11.146 6.538 -29.836 1.00 74.62 296 ARG A C 1
ATOM 2387 O O . ARG A 1 296 ? -10.801 7.653 -29.467 1.00 74.62 296 ARG A O 1
ATOM 2394 N N . LEU A 1 297 ? -12.268 6.319 -30.522 1.00 78.56 297 LEU A N 1
ATOM 2395 C CA . LEU A 1 297 ? -13.188 7.390 -30.915 1.00 78.56 297 LEU A CA 1
ATOM 2396 C C . LEU A 1 297 ? -13.792 8.094 -29.694 1.00 78.56 297 LEU A C 1
ATOM 2398 O O . LEU A 1 297 ? -13.884 9.317 -29.677 1.00 78.56 297 LEU A O 1
ATOM 2402 N N . LEU A 1 298 ? -14.151 7.343 -28.648 1.00 76.31 298 LEU A N 1
ATOM 2403 C CA . LEU A 1 298 ? -14.657 7.914 -27.400 1.00 76.31 298 LEU A CA 1
ATOM 2404 C C . LEU A 1 298 ? -13.588 8.770 -26.703 1.00 76.31 298 LEU A C 1
ATOM 2406 O O . LEU A 1 298 ? -13.874 9.893 -26.303 1.00 76.31 298 LEU A O 1
ATOM 2410 N N . GLN A 1 299 ? -12.348 8.279 -26.609 1.00 67.69 299 GLN A N 1
ATOM 2411 C CA . GLN A 1 299 ? -11.224 9.039 -26.050 1.00 67.69 299 GLN A CA 1
ATOM 2412 C C . GLN A 1 299 ? -10.924 10.305 -26.859 1.00 67.69 299 GLN A C 1
ATOM 2414 O O . GLN A 1 299 ? -10.669 11.357 -26.278 1.00 67.69 299 GLN A O 1
ATOM 2419 N N . GLN A 1 300 ? -10.993 10.229 -28.188 1.00 74.12 300 GLN A N 1
ATOM 2420 C CA . GLN A 1 300 ? -10.786 11.377 -29.067 1.00 74.12 300 GLN A CA 1
ATOM 2421 C C . GLN A 1 300 ? -11.898 12.421 -28.895 1.00 74.12 300 GLN A C 1
ATOM 2423 O O . GLN A 1 300 ? -11.611 13.610 -28.781 1.00 74.12 300 GLN A O 1
ATOM 2428 N N . ARG A 1 301 ? -13.155 11.978 -28.775 1.00 73.12 301 ARG A N 1
ATOM 2429 C CA . ARG A 1 301 ? -14.308 12.853 -28.525 1.00 73.12 301 ARG A CA 1
ATOM 2430 C C . ARG A 1 301 ? -14.253 13.497 -27.138 1.00 73.12 301 ARG A C 1
ATOM 2432 O O . ARG A 1 301 ? -14.523 14.684 -27.014 1.00 73.12 301 ARG A O 1
ATOM 2439 N N . LEU A 1 302 ? -13.839 12.754 -26.110 1.00 69.56 302 LEU A N 1
ATOM 2440 C CA . LEU A 1 302 ? -13.618 13.290 -24.762 1.00 69.56 302 LEU A CA 1
ATOM 2441 C C . LEU A 1 302 ? -12.472 14.311 -24.728 1.00 69.56 302 LEU A C 1
ATOM 2443 O O . LEU A 1 302 ? -12.586 15.324 -24.045 1.00 69.56 302 LEU A O 1
ATOM 2447 N N . ARG A 1 303 ? -11.391 14.088 -25.490 1.00 69.75 303 ARG A N 1
ATOM 2448 C CA . ARG A 1 303 ? -10.318 15.083 -25.659 1.00 69.75 303 ARG A CA 1
ATOM 2449 C C . ARG A 1 303 ? -10.828 16.356 -26.335 1.00 69.75 303 ARG A C 1
ATOM 2451 O O . ARG A 1 303 ? -10.535 17.439 -25.849 1.00 69.75 303 ARG A O 1
ATOM 2458 N N . GLN A 1 304 ? -11.622 16.234 -27.401 1.00 70.56 304 GLN A N 1
ATOM 2459 C CA . GLN A 1 304 ? -12.214 17.390 -28.086 1.00 70.56 304 GLN A CA 1
ATOM 2460 C C . GLN A 1 304 ? -13.186 18.168 -27.190 1.00 70.56 304 GLN A C 1
ATOM 2462 O O . GLN A 1 304 ? -13.112 19.388 -27.140 1.00 70.56 304 GLN A O 1
ATOM 2467 N N . LEU A 1 305 ? -14.043 17.480 -26.429 1.00 66.62 305 LEU A N 1
ATOM 2468 C CA . LEU A 1 305 ? -14.963 18.128 -25.487 1.00 66.62 305 LEU A CA 1
ATOM 2469 C C . LEU A 1 305 ? -14.226 18.891 -24.378 1.00 66.62 305 LEU A C 1
ATOM 2471 O O . LEU A 1 305 ? -14.663 19.971 -23.997 1.00 66.62 305 LEU A O 1
ATOM 2475 N N . ARG A 1 306 ? -13.088 18.374 -23.896 1.00 57.84 306 ARG A N 1
ATOM 2476 C CA . ARG A 1 306 ? -12.249 19.075 -22.908 1.00 57.84 306 ARG A CA 1
ATOM 2477 C C . ARG A 1 306 ? -11.536 20.294 -23.490 1.00 57.84 306 ARG A C 1
ATOM 2479 O O . ARG A 1 306 ? -11.428 21.299 -22.805 1.00 57.84 306 ARG A O 1
ATOM 2486 N N . LEU A 1 307 ? -11.091 20.229 -24.746 1.00 57.72 307 LEU A N 1
ATOM 2487 C CA . LEU A 1 307 ? -10.498 21.381 -25.442 1.00 57.72 307 LEU A CA 1
ATOM 2488 C C . LEU A 1 307 ? -11.522 22.498 -25.706 1.00 57.72 307 LEU A C 1
ATOM 2490 O O . LEU A 1 307 ? -11.146 23.660 -25.809 1.00 57.72 307 LEU A O 1
ATOM 2494 N N . LEU A 1 308 ? -12.811 22.153 -25.786 1.00 51.00 308 LEU A N 1
ATOM 2495 C CA . LEU A 1 308 ? -13.917 23.094 -25.981 1.00 51.00 308 LEU A CA 1
ATOM 2496 C C . LEU A 1 308 ? -14.471 23.689 -24.671 1.00 51.00 308 LEU A C 1
ATOM 2498 O O . LEU A 1 308 ? -15.338 24.557 -24.733 1.00 51.00 308 LEU A O 1
ATOM 2502 N N . GLN A 1 309 ? -13.969 23.286 -23.496 1.00 48.88 309 GLN A N 1
ATOM 2503 C CA . GLN A 1 309 ? -14.304 23.913 -22.210 1.00 48.88 309 GLN A CA 1
ATOM 2504 C C . GLN A 1 309 ? -13.054 24.448 -21.490 1.00 48.88 309 GLN A C 1
ATOM 2506 O O . GLN A 1 309 ? -12.568 23.802 -20.562 1.00 48.88 309 GLN A O 1
ATOM 2511 N N . PRO A 1 310 ? -12.541 25.645 -21.839 1.00 44.31 310 PRO A N 1
ATOM 2512 C CA . PRO A 1 310 ? -11.460 26.242 -21.062 1.00 44.31 310 PRO A CA 1
ATOM 2513 C C . PRO A 1 310 ? -11.910 26.770 -19.688 1.00 44.31 310 PRO A C 1
ATOM 2515 O O . PRO A 1 310 ? -11.118 26.727 -18.758 1.00 44.31 310 PRO A O 1
ATOM 2518 N N . HIS A 1 311 ? -13.158 27.225 -19.492 1.00 45.06 311 HIS A N 1
ATOM 2519 C CA . HIS A 1 311 ? -13.558 27.893 -18.238 1.00 45.06 311 HIS A CA 1
ATOM 2520 C C . HIS A 1 311 ? -15.071 27.857 -17.953 1.00 45.06 311 HIS A C 1
ATOM 2522 O O . HIS A 1 311 ? -15.757 28.850 -18.169 1.00 45.06 311 HIS A O 1
ATOM 2528 N N . GLN A 1 312 ? -15.617 26.761 -17.414 1.00 37.72 312 GLN A N 1
ATOM 2529 C CA . GLN A 1 312 ? -16.985 26.777 -16.858 1.00 37.72 312 GLN A CA 1
ATOM 2530 C C . GLN A 1 312 ? -17.151 25.880 -15.624 1.00 37.72 312 GLN A C 1
ATOM 2532 O O . GLN A 1 312 ? -18.044 25.047 -15.585 1.00 37.72 312 GLN A O 1
ATOM 2537 N N . HIS A 1 313 ? -16.329 26.042 -14.584 1.00 36.06 313 HIS A N 1
ATOM 2538 C CA . HIS A 1 313 ? -16.599 25.444 -13.259 1.00 36.06 313 HIS A CA 1
ATOM 2539 C C . HIS A 1 313 ? -16.602 26.476 -12.118 1.00 36.06 313 HIS A C 1
ATOM 2541 O O . HIS A 1 313 ? -16.324 26.144 -10.972 1.00 36.06 313 HIS A O 1
ATOM 2547 N N . GLN A 1 314 ? -16.971 27.730 -12.409 1.00 35.50 314 GLN A N 1
ATOM 2548 C CA . GLN A 1 314 ? -17.250 28.727 -11.364 1.00 35.50 314 GLN A CA 1
ATOM 2549 C C . GLN A 1 314 ? -18.708 29.196 -11.270 1.00 35.50 314 GLN A C 1
ATOM 2551 O O . GLN A 1 314 ? -19.005 29.961 -10.363 1.00 35.50 314 GLN A O 1
ATOM 2556 N N . HIS A 1 315 ? -19.646 28.736 -12.109 1.00 31.05 315 HIS A N 1
ATOM 2557 C CA . HIS A 1 315 ? -21.021 29.272 -12.110 1.00 31.05 315 HIS A CA 1
ATOM 2558 C C . HIS A 1 315 ? -22.122 28.221 -12.346 1.00 31.05 315 HIS A C 1
ATOM 2560 O O . HIS A 1 315 ? -22.940 28.359 -13.245 1.00 31.05 315 HIS A O 1
ATOM 2566 N N . GLN A 1 316 ? -22.188 27.182 -11.509 1.00 30.12 316 GLN A N 1
ATOM 2567 C CA . GLN A 1 316 ? -23.442 26.440 -11.285 1.00 30.12 316 GLN A CA 1
ATOM 2568 C C . GLN A 1 316 ? -23.607 26.106 -9.794 1.00 30.12 316 GLN A C 1
ATOM 2570 O O . GLN A 1 316 ? -23.657 24.952 -9.388 1.00 30.12 316 GLN A O 1
ATOM 2575 N N . GLN A 1 317 ? -23.662 27.155 -8.969 1.00 34.84 317 GLN A N 1
ATOM 2576 C CA . GLN A 1 317 ? -24.240 27.109 -7.616 1.00 34.84 317 GLN A CA 1
ATOM 2577 C C . GLN A 1 317 ? -25.524 27.949 -7.497 1.00 34.84 317 GLN A C 1
ATOM 2579 O O . GLN A 1 317 ? -26.045 28.139 -6.407 1.00 34.84 317 GLN A O 1
ATOM 2584 N N . ALA A 1 318 ? -26.082 28.416 -8.612 1.00 35.78 318 ALA A N 1
ATOM 2585 C CA . ALA A 1 318 ? -27.363 29.107 -8.628 1.00 35.78 318 ALA A CA 1
ATOM 2586 C C . ALA A 1 318 ? -28.239 28.464 -9.697 1.00 35.78 318 ALA A C 1
ATOM 2588 O O . ALA A 1 318 ? -28.077 28.765 -10.874 1.00 35.78 318 ALA A O 1
ATOM 2589 N N . LEU A 1 319 ? -29.068 27.511 -9.268 1.00 33.25 319 LEU A N 1
ATOM 2590 C CA . LEU A 1 319 ? -30.380 27.136 -9.814 1.00 33.25 319 LEU A CA 1
ATOM 2591 C C . LEU A 1 319 ? -30.712 25.728 -9.320 1.00 33.25 319 LEU A C 1
ATOM 2593 O O . LEU A 1 319 ? -30.623 24.779 -10.081 1.00 33.25 319 LEU A O 1
ATOM 2597 N N . TYR A 1 320 ? -31.037 25.616 -8.037 1.00 30.27 320 TYR A N 1
ATOM 2598 C CA . TYR A 1 320 ? -32.154 24.815 -7.534 1.00 30.27 320 TYR A CA 1
ATOM 2599 C C . TYR A 1 320 ? -32.500 25.420 -6.170 1.00 30.27 320 TYR A C 1
ATOM 2601 O O . TYR A 1 320 ? -31.763 25.249 -5.200 1.00 30.27 320 TYR A O 1
ATOM 2609 N N . LEU A 1 321 ? -33.543 26.257 -6.188 1.00 35.41 321 LEU A N 1
ATOM 2610 C CA . LEU A 1 321 ? -34.383 26.533 -5.024 1.00 35.41 321 LEU A CA 1
ATOM 2611 C C . LEU A 1 321 ? -35.027 25.226 -4.558 1.00 35.41 321 LEU A C 1
ATOM 2613 O O . LEU A 1 321 ? -35.379 24.422 -5.456 1.00 35.41 321 LEU A O 1
#

Secondary structure (DSSP, 8-state):
-HHHHHHHHHHHHHHHHHHHHHHHHHHHHHHHHHHHHHHH-S-EETTEEBPPP---TTPPTT----HHHH--EEEEEEE-TT-TT--EEEEEEETTT--EEEEEEE-TT----EEE---SS--S-TTS-EEE-S--SS-S-GGG-EEETTHHHHHHHHHHT--TTTTTS-STHHHHHHHHIIIIIIHHHBHHHHHHHHHHHH-TT--EEE-GGGHHHHHTHHHHHHHHHHHHHHHHHHTS-------TT-----BSSBPP-TTTHHHHHHHHHHHS-PPPPPPPPHHHHHHHHHHHHHHHHHHHHHHT-SS-SSS-SS---

InterPro domains:
  IPR001574 Ribosome-inactivating protein [PF00161] (47-222)
  IPR001574 Ribosome-inactivating protein [PTHR33453] (36-226)
  IPR016138 Ribosome-inactivating protein, subdomain 1 [G3DSA:3.40.420.10]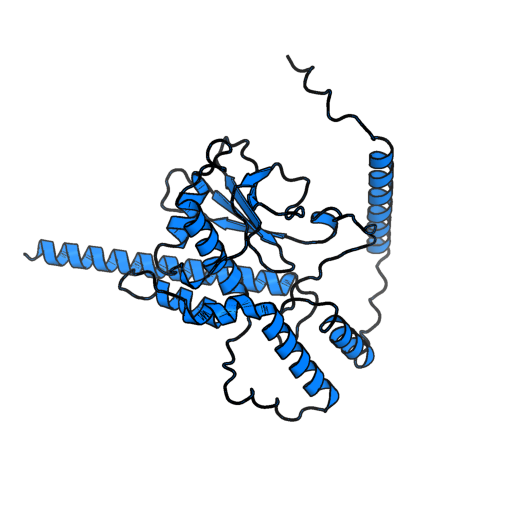 (19-206)
  IPR036041 Ribosome-inactivating protein superfamily [SSF56371] (67-239)

Foldseek 3Di:
DVVVVVVVVVVLVVLLVVLVVVLVVLVVLLVVLLVVQVVQAPDAFPNFGAFDFQQPDPDPPPDPPFCVVGWDKDWDWDFDPVDPQGKIKIWIATRLQRFGFWIAIDHVPDPAWIEGEDDPHDDDGPPTPYDYAPHHRDDPFLQVAFAAACLSVCLGVLRNPDDNVCRHPDDPSRRSSSNCRQSRRVLQWFVLSVVVNSVRSNPSVSDTHGPNVCRCVVVCLQVVLQVSLVQSQVCVVPPNDPRPPDDVPDDCRGTNYHNDDCVRPVVSVVVVCVVPPDDPDDPQDPVRVVVVVVVVVVVVVVVVVVVVPPDDPPPDPPDDD

Radius of gyration: 23.9 Å; chains: 1; bounding box: 63×52×80 Å

pLDDT: mean 79.06, std 15.63, range [29.64, 96.75]

Organism: NCBI:txid40149

Sequence (321 aa):
MADQQEALAVARRMAEQRVRLHLQRSMGLMKKRQGRMLDICSTTVDGMPVTPPDLKLAIPAGEFGRPEDRQTFHIVELENPQDPTSMYVQLLFRETDLYFVAFRPLAPDSANGWFHFKQAEPIIPSFLNSHQINYGYGYINATNYQVGTGCLSDIYFCLREFTSANARLQSQQRRVLMVCGLMLSETQRFMQMQREVIENIHANNGERQDITHLDGLIHDWGVESNRRVAAADHQHQHGGGEAPAAAPGVVDYGLWVLKYNPYYVLPLIRRQLQQHPQPPFPPLTPRQKKQQLRRRLLQQRLRQLRLLQPHQHQHQQALYL